Protein AF-A0A060YXJ9-F1 (afdb_monomer)

Sequence (251 aa):
MKKLIASQPAVQGVSFPRPALPPTDISDAELVKAAADIDTSVSLQLHPSLPRPLPPNDRAPVPAPVPDPAPAPALLGRSEEEDLPRQSFLPPRPASESAELLLPESWRSSLTKEQQQWIGRTLFTRNSFGRSTLTTDLVTWWNPPQPRPIYNQPPASPDPFFACQLFLWMPVRIWAYKLACPQSGCRGTLCKAGLYKTIRRVLDIDRWYLMATEYLECGRCKKKVAGRSRDLVSQLDARHRCQFPAILTYK

Structure (mmCIF, N/CA/C/O backbone):
data_AF-A0A060YXJ9-F1
#
_entry.id   AF-A0A060YXJ9-F1
#
loop_
_atom_site.group_PDB
_atom_site.id
_atom_site.type_symbol
_atom_site.label_atom_id
_atom_site.label_alt_id
_atom_site.label_comp_id
_atom_site.label_asym_id
_atom_site.label_entity_id
_atom_site.label_seq_id
_atom_site.pdbx_PDB_ins_code
_atom_site.Cartn_x
_atom_site.Cartn_y
_atom_site.Cartn_z
_atom_site.occupancy
_atom_site.B_iso_or_equiv
_atom_site.auth_seq_id
_atom_site.auth_comp_id
_atom_site.auth_asym_id
_atom_site.auth_atom_id
_atom_site.pdbx_PDB_model_num
ATOM 1 N N . MET A 1 1 ? -15.435 13.644 70.633 1.00 40.12 1 MET A N 1
ATOM 2 C CA . MET A 1 1 ? -15.223 12.182 70.696 1.00 40.12 1 MET A CA 1
ATOM 3 C C . MET A 1 1 ? -14.200 11.792 69.637 1.00 40.12 1 MET A C 1
ATOM 5 O O . MET A 1 1 ? -14.506 11.864 68.457 1.00 40.12 1 MET A O 1
ATOM 9 N N . LYS A 1 2 ? -12.966 11.483 70.051 1.00 35.19 2 LYS A N 1
ATOM 10 C CA . LYS A 1 2 ? -11.869 11.009 69.192 1.00 35.19 2 LYS A CA 1
ATOM 11 C C . LYS A 1 2 ? -11.739 9.501 69.426 1.00 35.19 2 LYS A C 1
ATOM 13 O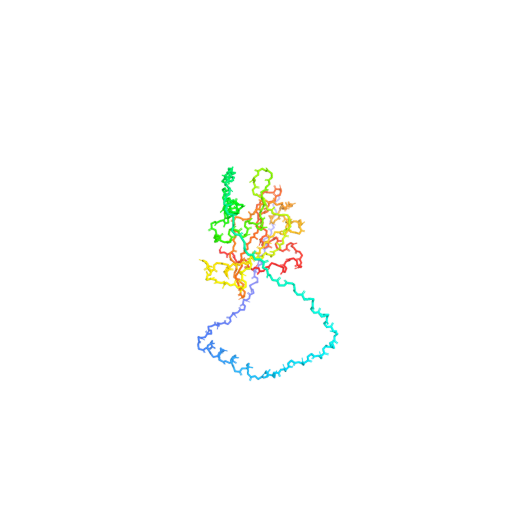 O . LYS A 1 2 ? -11.586 9.104 70.577 1.00 35.19 2 LYS A O 1
ATOM 18 N N . LYS A 1 3 ? -11.826 8.676 68.382 1.00 39.53 3 LYS A N 1
ATOM 19 C CA . LYS A 1 3 ? -11.482 7.248 68.448 1.00 39.53 3 LYS A CA 1
ATOM 20 C C . LYS A 1 3 ? -10.307 6.990 67.511 1.00 39.53 3 LYS A C 1
ATOM 22 O O . LYS A 1 3 ? -10.413 7.229 66.312 1.00 39.53 3 LYS A O 1
ATOM 27 N N . LEU A 1 4 ? -9.195 6.556 68.105 1.00 35.16 4 LEU A N 1
ATOM 28 C CA . LEU A 1 4 ? -8.053 5.959 67.424 1.00 35.16 4 LEU A CA 1
ATOM 29 C C . LEU A 1 4 ? -8.496 4.643 66.771 1.00 35.16 4 LEU A C 1
ATOM 31 O O . LEU A 1 4 ? -9.173 3.843 67.415 1.00 35.16 4 LEU A O 1
ATOM 35 N N . ILE A 1 5 ? -8.077 4.411 65.528 1.00 35.94 5 ILE A N 1
ATOM 36 C CA . ILE A 1 5 ? -8.109 3.094 64.886 1.00 35.94 5 ILE A CA 1
ATOM 37 C C . ILE A 1 5 ? -6.680 2.759 64.471 1.00 35.94 5 ILE A C 1
ATOM 39 O O . ILE A 1 5 ? -5.968 3.589 63.907 1.00 35.94 5 ILE A O 1
ATOM 43 N N . ALA A 1 6 ? -6.284 1.551 64.854 1.00 36.69 6 ALA A N 1
ATOM 44 C CA . ALA A 1 6 ? -4.957 0.980 64.755 1.00 36.69 6 ALA A CA 1
ATOM 45 C C . ALA A 1 6 ? -4.524 0.701 63.308 1.00 36.69 6 ALA A C 1
ATOM 47 O O . ALA A 1 6 ? -5.319 0.319 62.449 1.00 36.69 6 ALA A O 1
ATOM 48 N N . SER A 1 7 ? -3.225 0.875 63.091 1.00 35.62 7 SER A N 1
ATOM 49 C CA . SER A 1 7 ? -2.473 0.633 61.865 1.00 35.62 7 SER A CA 1
ATOM 50 C C . SER A 1 7 ? -2.439 -0.859 61.496 1.00 35.62 7 SER A C 1
ATOM 52 O O . SER A 1 7 ? -2.162 -1.702 62.347 1.00 35.62 7 SER A O 1
ATOM 54 N N . GLN A 1 8 ? -2.681 -1.181 60.222 1.00 39.25 8 GLN A N 1
ATOM 55 C CA . GLN A 1 8 ? -2.484 -2.519 59.643 1.00 39.25 8 GLN A CA 1
ATOM 56 C C . GLN A 1 8 ? -1.030 -2.717 59.165 1.00 39.25 8 GLN A C 1
ATOM 58 O O . GLN A 1 8 ? -0.379 -1.732 58.804 1.00 39.25 8 GLN A O 1
ATOM 63 N N . PRO A 1 9 ? -0.507 -3.961 59.144 1.00 38.47 9 PRO A N 1
ATOM 64 C CA . PRO A 1 9 ? 0.882 -4.237 58.797 1.00 38.47 9 PRO A CA 1
ATOM 65 C C . PRO A 1 9 ? 1.111 -4.341 57.281 1.00 38.47 9 PRO A C 1
ATOM 67 O O . PRO A 1 9 ? 0.224 -4.704 56.509 1.00 38.47 9 PRO A O 1
ATOM 70 N N . ALA A 1 10 ? 2.345 -4.039 56.876 1.00 36.81 10 ALA A N 1
ATOM 71 C CA . ALA A 1 10 ? 2.850 -4.151 55.514 1.00 36.81 10 ALA A CA 1
ATOM 72 C C . ALA A 1 10 ? 2.917 -5.617 55.050 1.00 36.81 10 ALA A C 1
ATOM 74 O O . ALA A 1 10 ? 3.529 -6.458 55.709 1.00 36.81 10 ALA A O 1
ATOM 75 N N . VAL A 1 11 ? 2.334 -5.911 53.886 1.00 39.59 11 VAL A N 1
ATOM 76 C CA . VAL A 1 11 ? 2.490 -7.204 53.208 1.00 39.59 11 VAL A CA 1
ATOM 77 C C . VAL A 1 11 ? 3.758 -7.146 52.359 1.00 39.59 11 VAL A C 1
ATOM 79 O O . VAL A 1 11 ? 3.867 -6.353 51.425 1.00 39.59 11 VAL A O 1
ATOM 82 N N . GLN A 1 12 ? 4.734 -7.969 52.735 1.00 38.44 12 GLN A N 1
ATOM 83 C CA . GLN A 1 12 ? 6.001 -8.162 52.038 1.00 38.44 12 GLN A CA 1
ATOM 84 C C . GLN A 1 12 ? 5.769 -8.825 50.673 1.00 38.44 12 GLN A C 1
ATOM 86 O O . GLN A 1 12 ? 5.022 -9.796 50.555 1.00 38.44 12 GLN A O 1
ATOM 91 N N . GLY A 1 13 ? 6.418 -8.286 49.638 1.00 35.09 13 GLY A N 1
ATOM 92 C CA . GLY A 1 13 ? 6.409 -8.845 48.291 1.00 35.09 13 GLY A CA 1
ATOM 93 C C . GLY A 1 13 ? 7.139 -10.186 48.237 1.00 35.09 13 GLY A C 1
ATOM 94 O O . GLY A 1 13 ? 8.272 -10.311 48.697 1.00 35.09 13 GLY A O 1
ATOM 95 N N . VAL A 1 14 ? 6.487 -11.184 47.650 1.00 38.16 14 VAL A N 1
ATOM 96 C CA . VAL A 1 14 ? 7.095 -12.476 47.328 1.00 38.16 14 VAL A CA 1
ATOM 97 C C . VAL A 1 14 ? 7.923 -12.296 46.052 1.00 38.16 14 VAL A C 1
ATOM 99 O O . VAL A 1 14 ? 7.372 -12.125 44.966 1.00 38.16 14 VAL A O 1
ATOM 102 N N . SER A 1 15 ? 9.251 -12.301 46.184 1.00 41.38 15 SER A N 1
ATOM 103 C CA . SER A 1 15 ? 10.179 -12.371 45.050 1.00 41.38 15 SER A CA 1
ATOM 104 C C . SER A 1 15 ? 10.290 -13.814 44.565 1.00 41.38 15 SER A C 1
ATOM 106 O O . SER A 1 15 ? 10.723 -14.691 45.309 1.00 41.38 15 SER A O 1
ATOM 108 N N . PHE A 1 16 ? 9.936 -14.061 43.306 1.00 41.03 16 PHE A N 1
ATOM 109 C CA . PHE A 1 16 ? 10.225 -15.327 42.632 1.00 41.03 16 PHE A CA 1
ATOM 110 C C . PHE A 1 16 ? 11.669 -15.312 42.098 1.00 41.03 16 PHE A C 1
ATOM 112 O O . PHE A 1 16 ? 12.050 -14.338 41.440 1.00 41.03 16 PHE A O 1
ATOM 119 N N . PRO A 1 17 ? 12.488 -16.354 42.331 1.00 40.56 17 PRO A N 1
ATOM 120 C CA . PRO A 1 17 ? 13.812 -16.437 41.729 1.00 40.56 17 PRO A CA 1
ATOM 121 C C . PRO A 1 17 ? 13.699 -16.676 40.216 1.00 40.56 17 PRO A C 1
ATOM 123 O O . PRO A 1 17 ? 12.999 -17.573 39.748 1.00 40.56 17 PRO A O 1
ATOM 126 N N . ARG A 1 18 ? 14.408 -15.848 39.446 1.00 42.84 18 ARG A N 1
ATOM 127 C CA . ARG A 1 18 ? 14.591 -15.985 37.997 1.00 42.84 18 ARG A CA 1
ATOM 128 C C . ARG A 1 18 ? 15.471 -17.217 37.717 1.00 42.84 18 ARG A C 1
ATOM 130 O O . ARG A 1 18 ? 16.536 -17.308 38.325 1.00 42.84 18 ARG A O 1
ATOM 137 N N . PRO A 1 19 ? 15.103 -18.126 36.795 1.00 40.25 19 PRO A N 1
ATOM 138 C CA . PRO A 1 19 ? 16.013 -19.178 36.354 1.00 40.25 19 PRO A CA 1
ATOM 139 C C . PRO A 1 19 ? 17.261 -18.555 35.718 1.00 40.25 19 PRO A C 1
ATOM 141 O O . PRO A 1 19 ? 17.149 -17.671 34.864 1.00 40.25 19 PRO A O 1
ATOM 144 N N . ALA A 1 20 ? 18.443 -18.994 36.149 1.00 41.97 20 ALA A N 1
ATOM 145 C CA . ALA A 1 20 ? 19.702 -18.619 35.521 1.00 41.97 20 ALA A CA 1
ATOM 146 C C . ALA A 1 20 ? 19.756 -19.217 34.105 1.00 41.97 20 ALA A C 1
ATOM 148 O O . ALA A 1 20 ? 19.571 -20.420 33.927 1.00 41.97 20 ALA A O 1
ATOM 149 N N . LEU A 1 21 ? 19.983 -18.369 33.101 1.00 47.41 21 LEU A N 1
ATOM 150 C CA . LEU A 1 21 ? 20.326 -18.816 31.752 1.00 47.41 21 LEU A CA 1
ATOM 151 C C . LEU A 1 21 ? 21.745 -19.410 31.787 1.00 47.41 21 LEU A C 1
ATOM 153 O O . LEU A 1 21 ? 22.619 -18.792 32.401 1.00 47.41 21 LEU A O 1
ATOM 157 N N . PRO A 1 22 ? 22.001 -20.568 31.153 1.00 47.41 22 PRO A N 1
ATOM 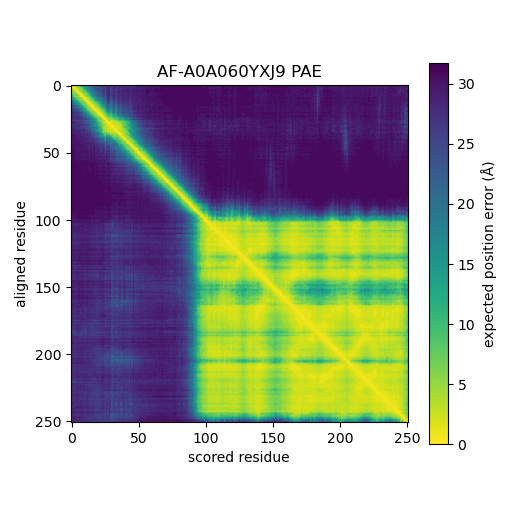158 C CA . PRO A 1 22 ? 23.363 -21.058 30.993 1.00 47.41 22 PRO A CA 1
ATOM 159 C C . PRO A 1 22 ? 24.153 -20.102 30.079 1.00 47.41 22 PRO A C 1
ATOM 161 O O . PRO A 1 22 ? 23.579 -19.563 29.128 1.00 47.41 22 PRO A O 1
ATOM 164 N N . PRO A 1 23 ? 25.452 -19.876 30.336 1.00 44.19 23 PRO A N 1
ATOM 165 C CA . PRO A 1 23 ? 26.300 -19.124 29.424 1.00 44.19 23 PRO A CA 1
ATOM 166 C C . PRO A 1 23 ? 26.577 -19.990 28.191 1.00 44.19 23 PRO A C 1
ATOM 168 O O . PRO A 1 23 ? 27.309 -20.972 28.267 1.00 44.19 23 PRO A O 1
ATOM 171 N N . THR A 1 24 ? 25.972 -19.657 27.056 1.00 54.94 24 THR A N 1
ATOM 172 C CA . THR A 1 24 ? 26.364 -20.207 25.753 1.00 54.94 24 THR A CA 1
ATOM 173 C C . THR A 1 24 ? 27.295 -19.224 25.063 1.00 54.94 24 THR A C 1
ATOM 175 O O . THR A 1 24 ? 26.861 -18.476 24.191 1.00 54.94 24 THR A O 1
ATOM 178 N N . ASP A 1 25 ? 28.566 -19.235 25.456 1.00 48.84 25 ASP A N 1
ATOM 179 C CA . ASP A 1 25 ? 29.642 -18.862 24.540 1.00 48.84 25 ASP A CA 1
ATOM 180 C C . ASP A 1 25 ? 30.060 -20.146 23.824 1.00 48.84 25 ASP A C 1
ATOM 182 O O . ASP A 1 25 ? 30.895 -20.914 24.297 1.00 48.84 25 ASP A O 1
ATOM 186 N N . ILE A 1 26 ? 29.386 -20.423 22.708 1.00 57.31 26 ILE A N 1
ATOM 187 C CA . ILE A 1 26 ? 29.802 -21.473 21.779 1.00 57.31 26 ILE A CA 1
ATOM 188 C C . ILE A 1 26 ? 31.037 -20.926 21.068 1.0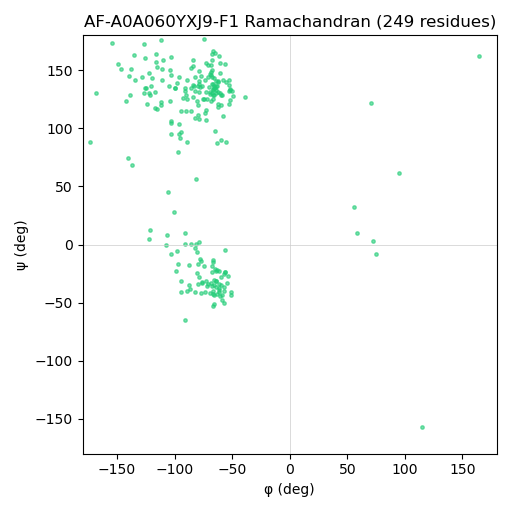0 57.31 26 ILE A C 1
ATOM 190 O O . ILE A 1 26 ? 30.959 -19.902 20.391 1.00 57.31 26 ILE A O 1
ATOM 194 N N . SER A 1 27 ? 32.183 -21.573 21.265 1.00 68.44 27 SER A N 1
ATOM 195 C CA . SER A 1 27 ? 33.430 -21.146 20.628 1.00 68.44 27 SER A CA 1
ATOM 196 C C . SER A 1 27 ? 33.373 -21.350 19.109 1.00 68.44 27 SER A C 1
ATOM 198 O O . SER A 1 27 ? 32.749 -22.299 18.629 1.00 68.44 27 SER A O 1
ATOM 200 N N . ASP A 1 28 ? 34.081 -20.515 18.343 1.00 58.38 28 ASP A N 1
ATOM 201 C CA . ASP A 1 28 ? 34.153 -20.618 16.875 1.00 58.38 28 ASP A CA 1
ATOM 202 C C . ASP A 1 28 ? 34.586 -22.017 16.389 1.00 58.38 28 ASP A C 1
ATOM 204 O O . ASP A 1 28 ? 34.186 -22.465 15.315 1.00 58.38 28 ASP A O 1
ATOM 208 N N . ALA A 1 29 ? 35.345 -22.758 17.204 1.00 59.62 29 ALA A N 1
ATOM 209 C CA . ALA A 1 29 ? 35.756 -24.129 16.911 1.00 59.62 29 ALA A CA 1
ATOM 210 C C . ALA A 1 29 ? 34.587 -25.135 16.929 1.00 59.62 29 ALA A C 1
ATOM 212 O O . ALA A 1 29 ? 34.576 -26.083 16.142 1.00 59.62 29 ALA A O 1
ATOM 213 N N . GLU A 1 30 ? 33.584 -24.931 17.787 1.00 62.41 30 GLU A N 1
ATOM 214 C CA . GLU A 1 30 ? 32.384 -25.775 17.827 1.00 62.41 30 GLU A CA 1
ATOM 215 C C . GLU A 1 30 ? 31.428 -25.460 16.671 1.00 62.41 30 GLU A C 1
ATOM 217 O O . GLU A 1 30 ? 30.806 -26.371 16.124 1.00 62.41 30 GLU A O 1
ATOM 222 N N . LEU A 1 31 ? 31.378 -24.198 16.228 1.00 52.75 31 LEU A N 1
ATOM 223 C CA . LEU A 1 31 ? 30.586 -23.783 15.067 1.00 52.75 31 LEU A CA 1
ATOM 224 C C . LEU A 1 31 ? 31.122 -24.396 13.761 1.00 52.75 31 LEU A C 1
ATOM 226 O O . LEU A 1 31 ? 30.350 -24.863 12.924 1.00 52.75 31 LEU A O 1
ATOM 230 N N . VAL A 1 32 ? 32.451 -24.452 13.610 1.00 63.50 32 VAL A N 1
ATOM 231 C CA . VAL A 1 32 ? 33.111 -25.080 12.452 1.00 63.50 32 VAL A CA 1
ATOM 232 C C . VAL A 1 32 ? 32.906 -26.599 12.446 1.00 63.50 32 VAL A C 1
ATOM 234 O O . VAL A 1 32 ? 32.701 -27.186 11.385 1.00 63.50 32 VAL A O 1
ATOM 237 N N . LYS A 1 33 ? 32.889 -27.241 13.620 1.00 56.16 33 LYS A N 1
ATOM 238 C CA . LYS A 1 33 ? 32.633 -28.683 13.732 1.00 56.16 33 LYS A CA 1
ATOM 239 C C . LYS A 1 33 ? 31.182 -29.045 13.389 1.00 56.16 33 LYS A C 1
ATOM 241 O O . LYS A 1 33 ? 30.958 -29.991 12.642 1.00 56.16 33 LYS A O 1
ATOM 246 N N . ALA A 1 34 ? 30.211 -28.249 13.842 1.00 54.06 34 ALA A N 1
ATOM 247 C CA . ALA A 1 34 ? 28.799 -28.444 13.504 1.00 54.06 34 ALA A CA 1
ATOM 248 C C . ALA A 1 34 ? 28.506 -28.260 12.001 1.00 54.06 34 ALA A C 1
ATOM 250 O O . ALA A 1 34 ? 27.623 -28.923 11.461 1.00 54.06 34 ALA A O 1
ATOM 251 N N . ALA A 1 35 ? 29.257 -27.394 11.309 1.00 49.44 35 ALA A N 1
ATOM 252 C CA . ALA A 1 35 ? 29.130 -27.213 9.863 1.00 49.44 35 ALA A CA 1
ATOM 253 C C . ALA A 1 35 ? 29.656 -28.420 9.059 1.00 49.44 35 ALA A C 1
ATOM 255 O O . ALA A 1 35 ? 29.078 -28.760 8.029 1.00 49.44 35 ALA A O 1
ATOM 256 N N . ALA A 1 36 ? 30.705 -29.097 9.541 1.00 50.12 36 ALA A N 1
ATOM 257 C CA . ALA A 1 36 ? 31.268 -30.282 8.886 1.00 50.12 36 ALA A CA 1
ATOM 258 C C . ALA A 1 36 ? 30.377 -31.535 9.028 1.00 50.12 36 ALA A C 1
ATOM 260 O O . ALA A 1 36 ? 30.314 -32.360 8.115 1.00 50.12 36 ALA A O 1
ATOM 261 N N . ASP A 1 37 ? 29.634 -31.653 10.133 1.00 48.50 37 ASP A N 1
ATOM 262 C CA . ASP A 1 37 ? 28.735 -32.792 10.373 1.00 48.50 37 ASP A CA 1
ATOM 263 C C . ASP A 1 37 ? 27.447 -32.741 9.520 1.00 48.50 37 ASP A C 1
ATOM 265 O O . ASP A 1 37 ? 26.808 -33.771 9.291 1.00 48.50 37 ASP A O 1
ATOM 269 N N . ILE A 1 38 ? 27.080 -31.574 8.974 1.00 49.66 38 ILE A N 1
ATOM 270 C CA . ILE A 1 38 ? 25.934 -31.431 8.054 1.00 49.66 38 ILE A CA 1
ATOM 271 C C . ILE A 1 38 ? 26.281 -31.951 6.648 1.00 49.66 38 ILE A C 1
ATOM 273 O O . ILE A 1 38 ? 25.426 -32.546 5.987 1.00 49.66 38 ILE A O 1
ATOM 277 N N . ASP A 1 39 ? 27.538 -31.814 6.221 1.00 41.88 39 ASP A N 1
ATOM 278 C CA . ASP A 1 39 ? 27.986 -32.151 4.861 1.00 41.88 39 ASP A CA 1
ATOM 279 C C . ASP A 1 39 ? 28.151 -33.669 4.630 1.00 41.88 39 ASP A C 1
ATOM 281 O O . ASP A 1 39 ? 28.186 -34.146 3.499 1.00 41.88 39 ASP A O 1
ATOM 285 N N . THR A 1 40 ? 28.163 -34.469 5.703 1.00 43.09 40 THR A N 1
ATOM 286 C CA . THR A 1 40 ? 28.371 -35.929 5.614 1.00 43.09 40 THR A CA 1
ATOM 287 C C . THR A 1 40 ? 27.062 -36.739 5.649 1.00 43.09 40 THR A C 1
ATOM 289 O O . THR A 1 40 ? 27.080 -37.949 5.432 1.00 43.09 40 THR A O 1
ATOM 292 N N . SER A 1 41 ? 25.898 -36.105 5.870 1.00 42.16 41 SER A N 1
ATOM 293 C CA . SER A 1 41 ? 24.601 -36.816 5.939 1.00 42.16 41 SER A CA 1
ATOM 294 C C . SER A 1 41 ? 23.715 -36.691 4.690 1.00 42.16 41 SER A C 1
ATOM 296 O O . SER A 1 41 ? 22.739 -37.429 4.562 1.00 42.16 41 SER A O 1
ATOM 298 N N . VAL A 1 42 ? 24.072 -35.835 3.721 1.00 39.84 42 VAL A N 1
ATOM 299 C CA . VAL A 1 42 ? 23.319 -35.644 2.460 1.00 39.84 42 VAL A CA 1
ATOM 300 C C . VAL A 1 42 ? 24.049 -36.289 1.278 1.00 39.84 42 VAL A C 1
ATOM 302 O O . VAL A 1 42 ? 24.208 -35.721 0.203 1.00 39.84 42 VAL A O 1
ATOM 305 N N . SER A 1 43 ? 24.532 -37.512 1.472 1.00 43.53 43 SER A N 1
ATOM 306 C CA . SER A 1 43 ? 25.040 -38.350 0.386 1.00 43.53 43 SER A CA 1
ATOM 307 C C . SER A 1 43 ? 24.614 -39.787 0.612 1.00 43.53 43 SER A C 1
ATOM 309 O O . SER A 1 43 ? 25.412 -40.623 1.008 1.00 43.53 43 SER A O 1
ATOM 311 N N . LEU A 1 44 ? 23.331 -40.062 0.374 1.00 40.41 44 LEU A N 1
ATOM 312 C CA . LEU A 1 44 ? 22.843 -41.351 -0.115 1.00 40.41 44 LEU A CA 1
ATOM 313 C C . LEU A 1 44 ? 21.378 -41.204 -0.551 1.00 40.41 44 LEU A C 1
ATOM 315 O O . LEU A 1 44 ? 20.541 -40.725 0.204 1.00 40.41 44 LEU A O 1
ATOM 319 N N . GLN A 1 45 ? 21.107 -41.698 -1.764 1.00 41.12 45 GLN A N 1
ATOM 320 C CA . GLN A 1 45 ? 19.802 -41.891 -2.421 1.00 41.12 45 GLN A CA 1
ATOM 321 C C . GLN A 1 45 ? 19.300 -40.779 -3.361 1.00 41.12 45 GLN A C 1
ATOM 323 O O . GLN A 1 45 ? 18.195 -40.265 -3.233 1.00 41.12 45 GLN A O 1
ATOM 328 N N . LEU A 1 46 ? 20.064 -40.527 -4.429 1.00 32.03 46 LEU A N 1
ATOM 329 C CA . LEU A 1 46 ? 19.510 -40.112 -5.724 1.00 32.03 46 LEU A CA 1
ATOM 330 C C . LEU A 1 46 ? 19.532 -41.322 -6.672 1.00 32.03 46 LEU A C 1
ATOM 332 O O . LEU A 1 46 ? 20.544 -41.619 -7.298 1.00 32.03 46 LEU A O 1
ATOM 336 N N . HIS A 1 47 ? 18.414 -42.044 -6.763 1.00 41.81 47 HIS A N 1
ATOM 337 C CA . HIS A 1 47 ? 18.147 -42.933 -7.898 1.00 41.81 47 HIS A CA 1
ATOM 338 C C . HIS A 1 47 ? 17.616 -42.077 -9.064 1.00 41.81 47 HIS A C 1
ATOM 340 O O . HIS A 1 47 ? 16.597 -41.403 -8.887 1.00 41.81 47 HIS A O 1
ATOM 346 N N . PRO A 1 48 ? 18.230 -42.091 -10.263 1.00 34.81 48 PRO A N 1
ATOM 347 C CA . PRO A 1 48 ? 17.683 -41.382 -11.412 1.00 34.81 48 PRO A CA 1
ATOM 348 C C . PRO A 1 48 ? 16.462 -42.140 -11.944 1.00 34.81 48 PRO A C 1
ATOM 350 O O . PRO A 1 48 ? 16.577 -43.247 -12.467 1.00 34.81 48 PRO A O 1
ATOM 353 N N . SER A 1 49 ? 15.276 -41.547 -11.821 1.00 36.78 49 SER A N 1
ATOM 354 C CA . SER A 1 49 ? 14.086 -42.029 -12.530 1.00 36.78 49 SER A CA 1
ATOM 355 C C . SER A 1 49 ? 14.151 -41.526 -13.974 1.00 36.78 49 SER A C 1
ATOM 357 O O . SER A 1 49 ? 14.058 -40.323 -14.214 1.00 36.78 49 SER A O 1
ATOM 359 N N . LEU A 1 50 ? 14.339 -42.429 -14.937 1.00 46.56 50 LEU A N 1
ATOM 360 C CA . LEU A 1 50 ? 14.247 -42.121 -16.369 1.00 46.56 50 LEU A CA 1
ATOM 361 C C . LEU A 1 50 ? 12.821 -41.652 -16.737 1.00 46.56 50 LEU A C 1
ATOM 363 O O . LEU A 1 50 ? 11.853 -42.259 -16.270 1.00 46.56 50 LEU A O 1
ATOM 367 N N . PRO A 1 51 ? 12.648 -40.633 -17.602 1.00 39.50 51 PRO A N 1
ATOM 368 C CA . PRO A 1 51 ? 11.334 -40.265 -18.118 1.00 39.50 51 PRO A CA 1
ATOM 369 C C . PRO A 1 51 ? 10.766 -41.371 -19.015 1.00 39.50 51 PRO A C 1
ATOM 371 O O . PRO A 1 51 ? 11.444 -41.889 -19.904 1.00 39.50 51 PRO A O 1
ATOM 374 N N . ARG A 1 52 ? 9.497 -41.720 -18.797 1.00 43.72 52 ARG A N 1
ATOM 375 C CA . ARG A 1 52 ? 8.747 -42.682 -19.614 1.00 43.72 52 ARG A CA 1
ATOM 376 C C . ARG A 1 52 ? 8.561 -42.143 -21.049 1.00 43.72 52 ARG A C 1
ATOM 378 O O . ARG A 1 52 ? 8.153 -40.989 -21.183 1.00 43.72 52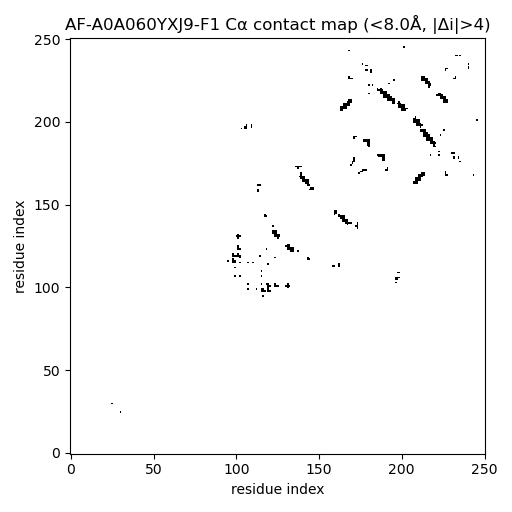 ARG A O 1
ATOM 385 N N . PRO A 1 53 ? 8.781 -42.941 -22.112 1.00 40.12 53 PRO A N 1
ATOM 386 C CA . PRO A 1 53 ? 8.477 -42.524 -23.481 1.00 40.12 53 PRO A CA 1
ATOM 387 C C . PRO A 1 53 ? 6.966 -42.344 -23.692 1.00 40.12 53 PRO A C 1
ATOM 389 O O . PRO A 1 53 ? 6.170 -43.177 -23.253 1.00 40.12 53 PRO A O 1
ATOM 392 N N . LEU A 1 54 ? 6.578 -41.263 -24.373 1.00 46.03 54 LEU A N 1
ATOM 393 C CA . LEU A 1 54 ? 5.210 -41.031 -24.846 1.00 46.03 54 LEU A CA 1
ATOM 394 C C . LEU A 1 54 ? 4.859 -42.015 -25.984 1.00 46.03 54 LEU A C 1
ATOM 396 O O . LEU A 1 54 ? 5.745 -42.362 -26.768 1.00 46.03 54 LEU A O 1
ATOM 400 N N . PRO A 1 55 ? 3.593 -42.460 -26.104 1.00 47.56 55 PRO A N 1
ATOM 401 C CA . PRO A 1 55 ? 3.175 -43.338 -27.194 1.00 47.56 55 PRO A CA 1
ATOM 402 C C . PRO A 1 55 ? 3.191 -42.600 -28.548 1.00 47.56 55 PRO A C 1
ATOM 404 O O . PRO A 1 55 ? 2.944 -41.390 -28.588 1.00 47.56 55 PRO A O 1
ATOM 407 N N . PRO A 1 56 ? 3.467 -43.301 -29.664 1.00 40.91 56 PRO A N 1
ATOM 408 C CA . PRO A 1 56 ? 3.451 -42.705 -30.993 1.00 40.91 56 PRO A CA 1
ATOM 409 C C . PRO A 1 56 ? 2.017 -42.333 -31.381 1.00 40.91 56 PRO A C 1
ATOM 411 O O . PRO A 1 56 ? 1.121 -43.172 -31.369 1.00 40.91 56 PRO A O 1
ATOM 414 N N . ASN A 1 57 ? 1.809 -41.057 -31.700 1.00 44.16 57 ASN A N 1
ATOM 415 C CA . ASN A 1 57 ? 0.540 -40.555 -32.209 1.00 44.16 57 ASN A CA 1
ATOM 416 C C . ASN A 1 57 ? 0.396 -40.979 -33.679 1.00 44.16 57 ASN A C 1
ATOM 418 O O . ASN A 1 57 ? 1.288 -40.709 -34.491 1.00 44.16 57 ASN A O 1
ATOM 422 N N . ASP A 1 58 ? -0.707 -41.652 -33.999 1.00 39.44 58 ASP A N 1
ATOM 423 C CA . ASP A 1 58 ? -1.040 -42.094 -35.348 1.00 39.44 58 ASP A CA 1
ATOM 424 C C . ASP A 1 58 ? -1.116 -40.908 -36.320 1.00 39.44 58 ASP A C 1
ATOM 426 O O . ASP A 1 58 ? -1.784 -39.897 -36.090 1.00 39.44 58 ASP A O 1
ATOM 430 N N . ARG A 1 59 ? -0.394 -41.047 -37.435 1.00 37.41 59 ARG A N 1
ATOM 431 C CA . ARG A 1 59 ? -0.427 -40.137 -38.583 1.00 37.41 59 ARG A CA 1
ATOM 432 C C . ARG A 1 59 ? -1.826 -40.131 -39.204 1.00 37.41 59 ARG A C 1
ATOM 434 O O . ARG A 1 59 ? -2.254 -41.142 -39.750 1.00 37.41 59 ARG A O 1
ATOM 441 N N . ALA A 1 60 ? -2.456 -38.961 -39.252 1.00 37.22 60 ALA A N 1
ATOM 442 C CA . ALA A 1 60 ? -3.471 -38.632 -40.253 1.00 37.22 60 ALA A CA 1
ATOM 443 C C . ALA A 1 60 ? -2.870 -37.682 -41.316 1.00 37.22 60 ALA A C 1
ATOM 445 O O . ALA A 1 60 ? -1.923 -36.953 -41.008 1.00 37.22 60 ALA A O 1
ATOM 446 N N . PRO A 1 61 ? -3.342 -37.722 -42.577 1.00 40.22 61 PRO A N 1
ATOM 447 C CA . PRO A 1 61 ? -2.545 -37.339 -43.739 1.00 40.22 61 PRO A CA 1
ATOM 448 C C . PRO A 1 61 ? -2.513 -35.830 -43.998 1.00 40.22 61 PRO A C 1
ATOM 450 O O . PRO A 1 61 ? -3.506 -35.121 -43.857 1.00 40.22 61 PRO A O 1
ATOM 453 N N . VAL A 1 62 ? -1.347 -35.382 -44.460 1.00 43.88 62 VAL A N 1
ATOM 454 C CA . VAL A 1 62 ? -1.061 -34.061 -45.030 1.00 43.88 62 VAL A CA 1
ATOM 455 C C . VAL A 1 62 ? -1.890 -33.846 -46.310 1.00 43.88 62 VAL A C 1
ATOM 457 O O . VAL A 1 62 ? -1.840 -34.711 -47.187 1.00 43.88 62 VAL A O 1
ATOM 460 N N . PRO A 1 63 ? -2.598 -32.713 -46.490 1.00 42.75 63 PRO A N 1
ATOM 461 C CA . PRO A 1 63 ? -3.097 -32.312 -47.802 1.00 42.75 63 PRO A CA 1
ATOM 462 C C . PRO A 1 63 ? -1.953 -31.744 -48.657 1.00 42.75 63 PRO A C 1
ATOM 464 O O . PRO A 1 63 ? -1.120 -30.979 -48.174 1.00 42.75 63 PRO A O 1
ATOM 467 N N . ALA A 1 64 ? -1.923 -32.155 -49.924 1.00 42.28 64 ALA A N 1
ATOM 468 C CA . ALA A 1 64 ? -0.911 -31.851 -50.935 1.00 42.28 64 ALA A CA 1
ATOM 469 C C . ALA A 1 64 ? -0.673 -30.339 -51.188 1.00 42.28 64 ALA A C 1
ATOM 471 O O . ALA A 1 64 ? -1.582 -29.531 -50.989 1.00 42.28 64 ALA A O 1
ATOM 472 N N . PRO A 1 65 ? 0.524 -29.953 -51.680 1.00 39.19 65 PRO A N 1
ATOM 473 C CA . PRO A 1 65 ? 0.848 -28.572 -52.019 1.00 39.19 65 PRO A CA 1
ATOM 474 C C . PRO A 1 65 ? 0.226 -28.169 -53.366 1.00 39.19 65 PRO A C 1
ATOM 476 O O . PRO A 1 65 ? 0.294 -28.909 -54.348 1.00 39.19 65 PRO A O 1
ATOM 479 N N . VAL A 1 66 ? -0.372 -26.980 -53.408 1.00 46.47 66 VAL A N 1
ATOM 480 C CA . VAL A 1 66 ? -0.855 -26.324 -54.634 1.00 46.47 66 VAL A CA 1
ATOM 481 C C . VAL A 1 66 ? 0.347 -25.675 -55.347 1.00 46.47 66 VAL A C 1
ATOM 483 O O . VAL A 1 66 ? 1.176 -25.086 -54.654 1.00 46.47 66 VAL A O 1
ATOM 486 N N . PRO A 1 67 ? 0.491 -25.783 -56.683 1.00 46.66 67 PRO A N 1
ATOM 487 C CA . PRO A 1 67 ? 1.665 -25.276 -57.394 1.00 46.66 67 PRO A CA 1
ATOM 488 C C . PRO A 1 67 ? 1.627 -23.755 -57.630 1.00 46.66 67 PRO A C 1
ATOM 490 O O . PRO A 1 67 ? 0.588 -23.193 -57.981 1.00 46.66 67 PRO A O 1
ATOM 493 N N . ASP A 1 68 ? 2.796 -23.126 -57.484 1.00 41.34 68 ASP A N 1
ATOM 494 C CA . ASP A 1 68 ? 3.110 -21.741 -57.861 1.00 41.34 68 ASP A CA 1
ATOM 495 C C . ASP A 1 68 ? 2.927 -21.478 -59.370 1.00 41.34 68 ASP A C 1
ATOM 497 O O . ASP A 1 68 ? 3.283 -22.331 -60.190 1.00 41.34 68 ASP A O 1
ATOM 501 N N . PRO A 1 69 ? 2.529 -20.261 -59.782 1.00 43.31 69 PRO A N 1
ATOM 502 C CA . PRO A 1 69 ? 2.889 -19.720 -61.082 1.00 43.31 69 PRO A CA 1
ATOM 503 C C . PRO A 1 69 ? 4.179 -18.881 -60.994 1.00 43.31 69 PRO A C 1
ATOM 505 O O . PRO A 1 69 ? 4.303 -17.949 -60.200 1.00 43.31 69 PRO A O 1
ATOM 508 N N . ALA A 1 70 ? 5.136 -19.237 -61.852 1.00 40.25 70 ALA A N 1
ATOM 509 C CA . ALA A 1 70 ? 6.437 -18.599 -62.054 1.00 40.25 70 ALA A CA 1
ATOM 510 C C . ALA A 1 70 ? 6.352 -17.157 -62.643 1.00 40.25 70 ALA A C 1
ATOM 512 O O . ALA A 1 70 ? 5.295 -16.757 -63.135 1.00 40.25 70 ALA A O 1
ATOM 513 N N . PRO A 1 71 ? 7.457 -16.372 -62.618 1.00 46.69 71 PRO A N 1
ATOM 514 C CA . PRO A 1 71 ? 7.463 -14.911 -62.771 1.00 46.69 71 PRO A CA 1
ATOM 515 C C . PRO A 1 71 ? 7.915 -14.413 -64.161 1.00 46.69 71 PRO A C 1
ATOM 517 O O . PRO A 1 71 ? 8.617 -15.137 -64.861 1.00 46.69 71 PRO A O 1
ATOM 520 N N . ALA A 1 72 ? 7.588 -13.152 -64.505 1.00 36.38 72 ALA A N 1
ATOM 521 C CA . ALA A 1 72 ? 8.382 -12.182 -65.307 1.00 36.38 72 ALA A CA 1
ATOM 522 C C . ALA A 1 72 ? 7.507 -11.000 -65.811 1.00 36.38 72 ALA A C 1
ATOM 524 O O . ALA A 1 72 ? 6.298 -11.186 -65.941 1.00 36.38 72 ALA A O 1
ATOM 525 N N . PRO A 1 73 ? 8.065 -9.845 -66.250 1.00 43.12 73 PRO A N 1
ATOM 526 C CA . PRO A 1 73 ? 9.360 -9.223 -65.953 1.00 43.12 73 PRO A CA 1
ATOM 527 C C . PRO A 1 73 ? 9.240 -7.752 -65.476 1.00 43.12 73 PRO A C 1
ATOM 529 O O . PRO A 1 73 ? 8.189 -7.118 -65.521 1.00 43.12 73 PRO A O 1
ATOM 532 N N . ALA A 1 74 ? 10.379 -7.208 -65.043 1.00 38.06 74 ALA A N 1
ATOM 533 C CA . ALA A 1 74 ? 10.593 -5.802 -64.726 1.00 38.06 74 ALA A CA 1
ATOM 534 C C . ALA A 1 74 ? 10.401 -4.877 -65.942 1.00 38.06 74 ALA A C 1
ATOM 536 O O . ALA A 1 74 ? 10.895 -5.172 -67.029 1.00 38.06 74 ALA A O 1
ATOM 537 N N . LEU A 1 75 ? 9.796 -3.707 -65.721 1.00 33.91 75 LEU A N 1
ATOM 538 C CA . LEU A 1 75 ? 9.950 -2.542 -66.591 1.00 33.91 75 LEU A CA 1
ATOM 539 C C . LEU A 1 75 ? 10.006 -1.262 -65.749 1.00 33.91 75 LEU A C 1
ATOM 541 O O . LEU A 1 75 ? 9.136 -0.978 -64.931 1.00 33.91 75 LEU A O 1
ATOM 545 N N . LEU A 1 76 ? 11.100 -0.537 -65.958 1.00 38.47 76 LEU A N 1
ATOM 546 C CA . LEU A 1 76 ? 11.418 0.787 -65.443 1.00 38.47 76 LEU A CA 1
ATOM 547 C C . LEU A 1 76 ? 10.424 1.847 -65.952 1.00 38.47 76 LEU A C 1
ATOM 549 O O . LEU A 1 76 ? 10.162 1.922 -67.148 1.00 38.47 76 LEU A O 1
ATOM 553 N N . GLY A 1 77 ? 9.986 2.732 -65.058 1.00 29.33 77 GLY A N 1
ATOM 554 C CA . GLY A 1 77 ? 9.330 4.012 -65.362 1.00 29.33 77 GLY A CA 1
ATOM 555 C C . GLY A 1 77 ? 9.145 4.775 -64.050 1.00 29.33 77 GLY A C 1
ATOM 556 O O . GLY A 1 77 ? 8.333 4.378 -63.229 1.00 29.33 77 GLY A O 1
ATOM 557 N N . ARG A 1 78 ? 10.142 5.565 -63.642 1.00 32.56 78 ARG A N 1
ATOM 558 C CA . ARG A 1 78 ? 10.255 7.027 -63.805 1.00 32.56 78 ARG A CA 1
ATOM 559 C C . ARG A 1 78 ? 9.258 7.806 -62.931 1.00 32.56 78 ARG A C 1
ATOM 561 O O . ARG A 1 78 ? 8.056 7.624 -63.016 1.00 32.56 78 ARG A O 1
ATOM 568 N N . SER A 1 79 ? 9.863 8.647 -62.102 1.00 37.19 79 SER A N 1
ATOM 569 C CA . SER A 1 79 ? 9.343 9.503 -61.043 1.00 37.19 79 SER A CA 1
ATOM 570 C C . SER A 1 79 ? 8.202 10.428 -61.451 1.00 37.19 79 SER A C 1
ATOM 572 O O . SER A 1 79 ? 8.322 11.087 -62.479 1.00 37.19 79 SER A O 1
ATOM 574 N N . GLU A 1 80 ? 7.232 10.593 -60.552 1.00 37.16 80 GLU A N 1
ATOM 575 C CA . GLU A 1 80 ? 6.500 11.846 -60.353 1.00 37.16 80 GLU A CA 1
ATOM 576 C C . GLU A 1 80 ? 6.318 12.083 -58.846 1.00 37.16 80 GLU A C 1
ATOM 578 O O . GLU A 1 80 ? 5.984 11.191 -58.066 1.00 37.16 80 GLU A O 1
ATOM 583 N N . GLU A 1 81 ? 6.703 13.290 -58.462 1.00 42.75 81 GLU A N 1
ATOM 584 C CA . GLU A 1 81 ? 6.898 13.829 -57.127 1.00 42.75 81 GLU A CA 1
ATOM 585 C C . GLU A 1 81 ? 5.607 14.574 -56.765 1.00 42.75 81 GLU A C 1
ATOM 587 O O . GLU A 1 81 ? 5.355 15.647 -57.303 1.00 42.75 81 GLU A O 1
ATOM 592 N N . GLU A 1 82 ? 4.757 13.994 -55.911 1.00 35.94 82 GLU A N 1
ATOM 593 C CA . GLU A 1 82 ? 3.632 14.721 -55.309 1.00 35.94 82 GLU A CA 1
ATOM 594 C C . GLU A 1 82 ? 3.970 15.092 -53.862 1.00 35.94 82 GLU A C 1
ATOM 596 O O . GLU A 1 82 ? 4.041 14.264 -52.949 1.00 35.94 82 GLU A O 1
ATOM 601 N N . ASP A 1 83 ? 4.230 16.386 -53.714 1.00 37.41 83 ASP A N 1
ATOM 602 C CA . ASP A 1 83 ? 4.529 17.139 -52.508 1.00 37.41 83 ASP A CA 1
ATOM 603 C C . ASP A 1 83 ? 3.310 17.149 -51.565 1.00 37.41 83 ASP A C 1
ATOM 605 O O . ASP A 1 83 ? 2.366 17.922 -51.732 1.00 37.41 83 ASP A O 1
ATOM 609 N N . LEU A 1 84 ? 3.310 16.260 -50.566 1.00 36.84 84 LEU A N 1
ATOM 610 C CA . LEU A 1 84 ? 2.415 16.354 -49.410 1.00 36.84 84 LEU A CA 1
ATOM 611 C C . LEU A 1 84 ? 3.181 16.953 -48.224 1.00 36.84 84 LEU A C 1
ATOM 613 O O . LEU A 1 84 ? 4.288 16.496 -47.915 1.00 36.84 84 LEU A O 1
ATOM 617 N N . PRO A 1 85 ? 2.595 17.918 -47.487 1.00 37.38 85 PRO A N 1
ATOM 618 C CA . PRO A 1 85 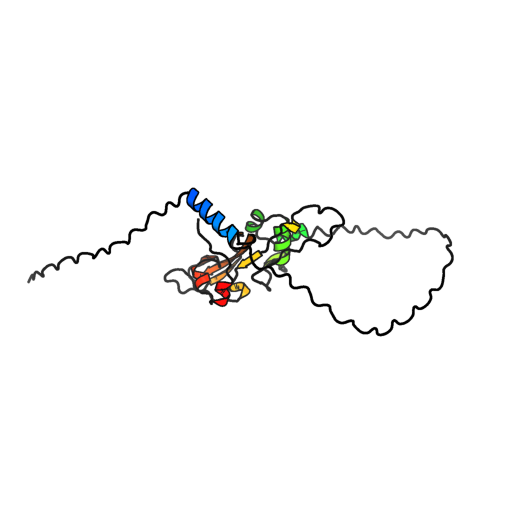? 3.293 18.587 -46.407 1.00 37.38 85 PRO A CA 1
ATOM 619 C C . PRO A 1 85 ? 3.651 17.565 -45.333 1.00 37.38 85 PRO A C 1
ATOM 621 O O . PRO A 1 85 ? 2.784 16.944 -44.713 1.00 37.38 85 PRO A O 1
ATOM 624 N N . ARG A 1 86 ? 4.960 17.414 -45.115 1.00 40.72 86 ARG A N 1
ATOM 625 C CA . ARG A 1 86 ? 5.571 16.667 -44.015 1.00 40.72 86 ARG A CA 1
ATOM 626 C C . ARG A 1 86 ? 5.026 17.227 -42.700 1.00 40.72 86 ARG A C 1
ATOM 628 O O . ARG A 1 86 ? 5.604 18.136 -42.108 1.00 40.72 86 ARG A O 1
ATOM 635 N N . GLN A 1 87 ? 3.899 16.688 -42.238 1.00 45.81 87 GLN A N 1
ATOM 636 C CA . GLN A 1 87 ? 3.486 16.843 -40.856 1.00 45.81 87 GLN A CA 1
ATOM 637 C C . GLN A 1 87 ? 4.625 16.276 -40.022 1.00 45.81 87 GLN A C 1
ATOM 639 O O . GLN A 1 87 ? 4.937 15.085 -40.058 1.00 45.81 87 GLN A O 1
ATOM 644 N N . SER A 1 88 ? 5.306 17.178 -39.331 1.00 41.50 88 SER A N 1
ATOM 645 C CA . SER A 1 88 ? 6.269 16.873 -38.298 1.00 41.50 88 SER A CA 1
ATOM 646 C C . SER A 1 88 ? 5.534 16.097 -37.212 1.00 41.50 88 SER A C 1
ATOM 648 O O . SER A 1 88 ? 4.989 16.660 -36.265 1.00 41.50 88 SER A O 1
ATOM 650 N N . PHE A 1 89 ? 5.521 14.773 -37.354 1.00 46.34 89 PHE A N 1
ATOM 651 C CA . PHE A 1 89 ? 5.298 13.866 -36.245 1.00 46.34 89 PHE A CA 1
ATOM 652 C C . PHE A 1 89 ? 6.460 14.086 -35.285 1.00 46.34 89 PHE A C 1
ATOM 654 O O . PHE A 1 89 ? 7.505 13.442 -35.371 1.00 46.34 89 PHE A O 1
ATOM 661 N N . LEU A 1 90 ? 6.298 15.059 -34.388 1.00 48.12 90 LEU A N 1
ATOM 662 C CA . LEU A 1 90 ? 7.062 15.070 -33.157 1.00 48.12 90 LEU A CA 1
ATOM 663 C C . LEU A 1 90 ? 6.924 13.661 -32.568 1.00 48.12 90 LEU A C 1
ATOM 665 O O . LEU A 1 90 ? 5.792 13.171 -32.462 1.00 48.12 90 LEU A O 1
ATOM 669 N N . PRO A 1 91 ? 8.031 12.980 -32.224 1.00 48.91 91 PRO A N 1
ATOM 670 C CA . PRO A 1 91 ? 7.923 11.711 -31.530 1.00 48.91 91 PRO A CA 1
ATOM 671 C C . PRO A 1 91 ? 7.030 11.935 -30.303 1.00 48.91 91 PRO A C 1
ATOM 673 O O . PRO A 1 91 ? 7.168 12.975 -29.644 1.00 48.91 91 PRO A O 1
ATOM 676 N N . PRO A 1 92 ? 6.087 11.023 -29.996 1.00 45.66 92 PRO A N 1
ATOM 677 C CA . PRO A 1 92 ? 5.287 11.155 -28.791 1.00 45.66 92 PRO A CA 1
ATOM 678 C C . PRO A 1 92 ? 6.257 11.347 -27.629 1.00 45.66 92 PRO A C 1
ATOM 680 O O . PRO A 1 92 ? 7.189 10.553 -27.468 1.00 45.66 92 PRO A O 1
ATOM 683 N N . ARG A 1 93 ? 6.073 12.443 -26.872 1.00 45.09 93 ARG A N 1
ATOM 684 C CA . ARG A 1 93 ? 6.853 12.749 -25.664 1.00 45.09 93 ARG A CA 1
ATOM 685 C C . ARG A 1 93 ? 7.069 11.431 -24.923 1.00 45.09 93 ARG A C 1
ATOM 687 O O . ARG A 1 93 ? 6.070 10.739 -24.692 1.00 45.09 93 ARG A O 1
ATOM 694 N N . PRO A 1 94 ? 8.314 11.054 -24.580 1.00 44.69 94 PRO A N 1
ATOM 695 C CA . PRO A 1 94 ? 8.581 9.725 -24.066 1.00 44.69 94 PRO A CA 1
ATOM 696 C C . PRO A 1 94 ? 7.637 9.467 -22.897 1.00 44.69 94 PRO A C 1
ATOM 698 O O . PRO A 1 94 ? 7.631 10.197 -21.903 1.00 44.69 94 PRO A O 1
ATOM 701 N N . ALA A 1 95 ? 6.825 8.415 -23.011 1.00 51.97 95 ALA A N 1
ATOM 702 C CA . ALA A 1 95 ? 5.900 7.982 -21.967 1.00 51.97 95 ALA A CA 1
ATOM 703 C C . ALA A 1 95 ? 6.614 7.694 -20.622 1.00 51.97 95 ALA A C 1
ATOM 705 O O . ALA A 1 95 ? 5.970 7.366 -19.625 1.00 51.97 95 ALA A O 1
ATOM 706 N N . SER A 1 96 ? 7.951 7.772 -20.581 1.00 49.16 96 SER A N 1
ATOM 707 C CA . SER A 1 96 ? 8.801 7.727 -19.386 1.00 49.16 96 SER A CA 1
ATOM 708 C C . SER A 1 96 ? 8.633 8.919 -18.459 1.00 49.16 96 SER A C 1
ATOM 710 O O . SER A 1 96 ? 8.329 8.699 -17.291 1.00 49.16 96 SER A O 1
ATOM 712 N N . GLU A 1 97 ? 8.742 10.162 -18.939 1.00 51.62 97 GLU A N 1
ATOM 713 C CA . GLU A 1 97 ? 8.639 11.325 -18.039 1.00 51.62 97 GLU A CA 1
ATOM 714 C C . GLU A 1 97 ? 7.250 11.412 -17.406 1.00 51.62 97 GLU A C 1
ATOM 716 O O . GLU A 1 97 ? 7.093 11.739 -16.232 1.00 51.62 97 GLU A O 1
ATOM 721 N N . SER A 1 98 ? 6.218 11.053 -18.171 1.00 63.66 98 SER A N 1
ATOM 722 C CA . SER A 1 98 ? 4.843 11.119 -17.685 1.00 63.66 98 SER A CA 1
ATOM 723 C C . SER A 1 98 ? 4.564 10.147 -16.542 1.00 63.66 98 SER A C 1
ATOM 725 O O . SER A 1 98 ? 3.734 10.491 -15.707 1.00 63.66 98 SER A O 1
ATOM 727 N N . ALA A 1 99 ? 5.244 8.994 -16.497 1.00 62.50 99 ALA A N 1
ATOM 728 C CA . ALA A 1 99 ? 5.070 7.958 -15.480 1.00 62.50 99 ALA A CA 1
ATOM 729 C C . ALA A 1 99 ? 5.749 8.304 -14.149 1.00 62.50 99 ALA A C 1
ATOM 731 O O . ALA A 1 99 ? 5.155 8.109 -13.089 1.00 62.50 99 ALA A O 1
ATOM 732 N N . GLU A 1 100 ? 6.961 8.864 -14.200 1.00 65.38 100 GLU A N 1
ATOM 733 C CA . GLU A 1 100 ? 7.679 9.333 -13.005 1.00 65.38 100 GLU A CA 1
ATOM 734 C C . GLU A 1 100 ? 6.885 10.438 -12.294 1.00 65.38 100 GLU A C 1
ATOM 736 O O . GLU A 1 100 ? 6.766 10.445 -11.068 1.00 65.38 100 GLU A O 1
ATOM 741 N N . LEU A 1 101 ? 6.236 11.313 -13.069 1.00 76.19 101 LEU A N 1
ATOM 742 C CA . LEU A 1 101 ? 5.352 12.366 -12.562 1.00 76.19 101 LEU A CA 1
ATOM 743 C C . LEU A 1 101 ? 4.068 11.842 -11.898 1.00 76.19 101 LEU A C 1
ATOM 745 O O . LEU A 1 101 ? 3.372 12.614 -11.238 1.00 76.19 101 LEU A O 1
ATOM 749 N N . LEU A 1 102 ? 3.723 10.560 -12.064 1.00 85.44 102 LEU A N 1
ATOM 750 C CA . LEU A 1 102 ? 2.572 9.972 -11.375 1.00 85.44 102 LEU A CA 1
ATOM 751 C C . LEU A 1 102 ? 2.906 9.587 -9.935 1.00 85.44 102 LEU A C 1
ATOM 753 O O . LEU A 1 102 ? 2.010 9.525 -9.092 1.00 85.44 102 LEU A O 1
ATOM 757 N N . LEU A 1 103 ? 4.177 9.335 -9.628 1.00 91.12 103 LEU A N 1
ATOM 758 C CA . LEU A 1 103 ? 4.561 8.875 -8.305 1.00 91.12 103 LEU A CA 1
ATOM 759 C C . LEU A 1 103 ? 4.571 10.008 -7.275 1.00 91.12 103 LEU A C 1
ATOM 761 O O . LEU A 1 103 ? 5.007 11.127 -7.576 1.00 91.12 103 LEU A O 1
ATOM 765 N N . PRO A 1 104 ? 4.191 9.705 -6.018 1.00 90.44 104 PRO A N 1
ATOM 766 C CA . PRO A 1 104 ? 4.466 10.593 -4.901 1.00 90.44 104 PRO A CA 1
ATOM 767 C C . PRO A 1 104 ? 5.951 10.970 -4.860 1.00 90.44 104 PRO A C 1
ATOM 769 O O . PRO A 1 104 ? 6.817 10.099 -4.942 1.00 90.44 104 PRO A O 1
ATOM 772 N N . GLU A 1 105 ? 6.243 12.260 -4.674 1.00 89.12 105 GLU A N 1
ATOM 773 C CA . GLU A 1 105 ? 7.617 12.784 -4.562 1.00 89.12 105 GLU A CA 1
ATOM 774 C C . GLU A 1 105 ? 8.444 12.001 -3.532 1.00 89.12 105 GLU A C 1
ATOM 776 O O . GLU A 1 105 ? 9.591 11.637 -3.764 1.00 89.12 105 GLU A O 1
ATOM 781 N N . SER A 1 106 ? 7.814 11.655 -2.411 1.00 90.38 106 SER A N 1
ATOM 782 C CA . SER A 1 106 ? 8.443 10.917 -1.320 1.00 90.38 106 SER A CA 1
ATOM 783 C C . SER A 1 106 ? 8.893 9.501 -1.692 1.00 90.38 106 SER A C 1
ATOM 785 O O . SER A 1 106 ? 9.779 8.963 -1.035 1.00 90.38 106 SER A O 1
ATOM 787 N N . TRP A 1 107 ? 8.307 8.891 -2.726 1.00 93.50 107 TRP A N 1
ATOM 788 C CA . TRP A 1 107 ? 8.743 7.589 -3.234 1.00 93.50 107 TRP A CA 1
ATOM 789 C C . TRP A 1 107 ? 9.856 7.734 -4.267 1.00 93.50 107 TRP A C 1
ATOM 791 O O . TRP A 1 107 ? 10.762 6.906 -4.284 1.00 93.50 107 TRP A O 1
ATOM 801 N N . ARG A 1 108 ? 9.831 8.788 -5.094 1.00 91.25 108 ARG A N 1
ATOM 802 C CA . ARG A 1 108 ? 10.819 8.994 -6.166 1.00 91.25 108 ARG A CA 1
ATOM 803 C C . ARG A 1 108 ? 12.256 9.036 -5.652 1.00 91.25 108 ARG A C 1
ATOM 805 O O . ARG A 1 108 ? 13.138 8.477 -6.286 1.00 91.25 108 ARG A O 1
ATOM 812 N N . SER A 1 109 ? 12.488 9.612 -4.476 1.00 88.38 109 SER A N 1
ATOM 813 C CA . SER A 1 109 ? 13.824 9.659 -3.867 1.00 88.38 109 SER A CA 1
ATOM 814 C C . SER A 1 109 ? 14.374 8.295 -3.428 1.00 88.38 109 SER A C 1
ATOM 816 O O . SER A 1 109 ? 15.572 8.168 -3.204 1.00 88.38 109 SER A O 1
ATOM 818 N N . SER A 1 110 ? 13.516 7.281 -3.277 1.00 89.25 110 SER A N 1
ATOM 819 C CA . SER A 1 110 ? 13.883 5.946 -2.778 1.00 89.25 110 SER A CA 1
ATOM 820 C C . SER A 1 110 ? 13.886 4.865 -3.865 1.00 89.25 110 SER A C 1
ATOM 822 O O . SER A 1 110 ? 14.150 3.705 -3.557 1.00 89.25 110 SER A O 1
ATOM 824 N N . LEU A 1 111 ? 13.552 5.220 -5.110 1.00 91.31 111 LEU A N 1
ATOM 825 C CA . LEU A 1 111 ? 13.355 4.288 -6.222 1.00 91.31 111 LEU A CA 1
ATOM 826 C C . LEU A 1 111 ? 14.326 4.580 -7.369 1.00 91.31 111 LEU A C 1
ATOM 828 O O . LEU A 1 111 ? 14.562 5.745 -7.693 1.00 91.31 111 LEU A O 1
ATOM 832 N N . THR A 1 112 ? 14.823 3.533 -8.037 1.00 90.06 112 THR A N 1
ATOM 833 C CA . THR A 1 112 ? 15.567 3.681 -9.305 1.00 90.06 112 THR A CA 1
ATOM 834 C C . THR A 1 112 ? 14.660 4.230 -10.406 1.00 90.06 112 THR A C 1
ATOM 836 O O . THR A 1 112 ? 13.433 4.218 -10.280 1.00 90.06 112 THR A O 1
ATOM 839 N N . LYS A 1 113 ? 15.235 4.710 -11.513 1.00 88.31 113 LYS A N 1
ATOM 840 C CA . LYS A 1 113 ? 14.444 5.253 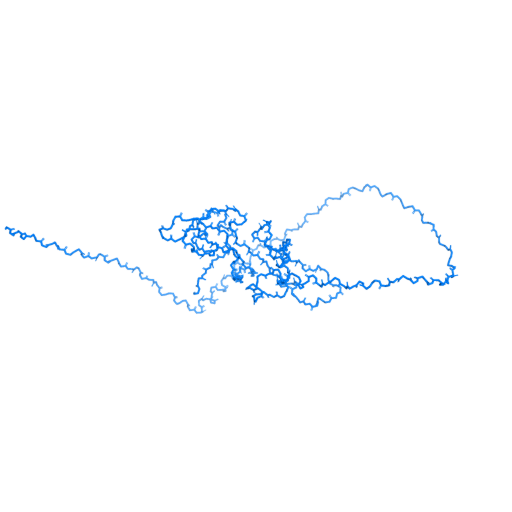-12.624 1.00 88.31 113 LYS A CA 1
ATOM 841 C C . LYS A 1 113 ? 13.519 4.210 -13.247 1.00 88.31 113 LYS A C 1
ATOM 843 O O . LYS A 1 113 ? 12.353 4.514 -13.491 1.00 88.31 113 LYS A O 1
ATOM 848 N N . GLU A 1 114 ? 13.959 2.963 -13.398 1.00 88.25 114 GLU A N 1
ATOM 849 C CA . GLU A 1 114 ? 13.092 1.895 -13.916 1.00 88.25 114 GLU A CA 1
ATOM 850 C C . GLU A 1 114 ? 11.961 1.590 -12.940 1.00 88.25 114 GLU A C 1
ATOM 852 O O . GLU A 1 114 ? 10.808 1.462 -13.354 1.00 88.25 114 GLU A O 1
ATOM 857 N N . GLN A 1 115 ? 12.272 1.525 -11.640 1.00 91.62 115 GLN A N 1
ATOM 858 C CA . GLN A 1 115 ? 11.266 1.337 -10.597 1.00 91.62 115 GLN A CA 1
ATOM 859 C C . GLN A 1 115 ? 10.225 2.448 -10.623 1.00 91.62 115 GLN A C 1
ATOM 861 O O . GLN A 1 115 ? 9.028 2.174 -10.551 1.00 91.62 115 GLN A O 1
ATOM 866 N N . GLN A 1 116 ? 10.660 3.698 -10.784 1.00 92.56 116 GLN A N 1
ATOM 867 C CA . GLN A 1 116 ? 9.740 4.819 -10.896 1.00 92.56 116 GLN A CA 1
ATOM 868 C C . GLN A 1 116 ? 8.807 4.662 -12.102 1.00 92.56 116 GLN A C 1
ATOM 870 O O . GLN A 1 116 ? 7.595 4.852 -11.990 1.00 92.56 116 GLN A O 1
ATOM 875 N N . GLN A 1 117 ? 9.356 4.264 -13.247 1.00 90.38 117 GLN A N 1
ATOM 876 C CA . GLN A 1 117 ? 8.593 4.111 -14.478 1.00 90.38 117 GLN A CA 1
ATOM 877 C C . GLN A 1 117 ? 7.561 2.987 -14.393 1.00 90.38 117 GLN A C 1
ATOM 879 O O . GLN A 1 117 ? 6.391 3.220 -14.703 1.00 90.38 117 GLN A O 1
ATOM 884 N N 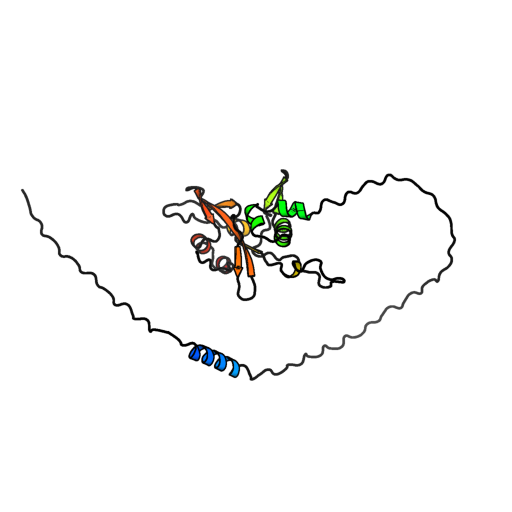. TRP A 1 118 ? 7.951 1.776 -13.985 1.00 91.62 118 TRP A N 1
ATOM 885 C CA . TRP A 1 118 ? 7.006 0.657 -13.980 1.00 91.62 118 TRP A CA 1
ATOM 886 C C . TRP A 1 118 ? 5.988 0.771 -12.840 1.00 91.62 118 TRP A C 1
ATOM 888 O O . TRP A 1 118 ? 4.801 0.560 -13.088 1.00 91.62 118 TRP A O 1
ATOM 898 N N . ILE A 1 119 ? 6.397 1.183 -11.631 1.00 94.31 119 ILE A N 1
ATOM 899 C CA . ILE A 1 119 ? 5.466 1.368 -10.503 1.00 94.31 119 ILE A CA 1
ATOM 900 C C . ILE A 1 119 ? 4.503 2.516 -10.808 1.00 94.31 119 ILE A C 1
ATOM 902 O O . ILE A 1 119 ? 3.300 2.378 -10.592 1.00 94.31 119 ILE A O 1
ATOM 906 N N . GLY A 1 120 ? 5.012 3.628 -11.348 1.00 93.50 120 GLY A N 1
ATOM 907 C CA . GLY A 1 120 ? 4.202 4.781 -11.733 1.00 93.50 120 GLY A CA 1
ATOM 908 C C . GLY A 1 120 ? 3.128 4.418 -12.756 1.00 93.50 120 GLY A C 1
ATOM 909 O O . GLY A 1 120 ? 1.963 4.738 -12.547 1.00 93.50 120 GLY A O 1
ATOM 910 N N . ARG A 1 121 ? 3.494 3.689 -13.821 1.00 90.31 121 ARG A N 1
ATOM 911 C CA . ARG A 1 121 ? 2.548 3.235 -14.861 1.00 90.31 121 ARG A CA 1
ATOM 912 C C . ARG A 1 121 ? 1.513 2.241 -14.351 1.00 90.31 121 ARG A C 1
ATOM 914 O O . ARG A 1 121 ? 0.394 2.234 -14.845 1.00 90.31 121 ARG A O 1
ATOM 921 N N . THR A 1 122 ? 1.908 1.383 -13.417 1.00 91.75 122 THR A N 1
ATOM 922 C CA . THR A 1 122 ? 1.085 0.245 -12.995 1.00 91.75 122 THR A CA 1
ATOM 923 C C . THR A 1 122 ? 0.108 0.622 -11.884 1.00 91.75 122 THR A C 1
ATOM 925 O O . THR A 1 122 ? -1.029 0.168 -11.882 1.00 91.75 122 THR A O 1
ATOM 928 N N . LEU A 1 123 ? 0.534 1.463 -10.936 1.00 94.25 123 LEU A N 1
ATOM 929 C CA . LEU A 1 123 ? -0.281 1.810 -9.770 1.00 94.25 123 LEU A CA 1
ATOM 930 C C . LEU A 1 123 ? -1.049 3.121 -9.904 1.00 94.25 123 LEU A C 1
ATOM 932 O O . LEU A 1 123 ? -1.946 3.368 -9.099 1.00 94.25 123 LEU A O 1
ATOM 936 N N . PHE A 1 124 ? -0.697 3.989 -10.850 1.00 93.44 124 PHE A N 1
ATOM 937 C CA . PHE A 1 124 ? -1.256 5.334 -10.908 1.00 93.44 124 PHE A CA 1
ATOM 938 C C . PHE A 1 124 ? -1.822 5.668 -12.281 1.00 93.44 124 PHE A C 1
ATOM 940 O O . PHE A 1 124 ? -1.286 5.315 -13.326 1.00 93.44 124 PHE A O 1
ATOM 947 N N . THR A 1 125 ? -2.906 6.429 -12.256 1.00 91.50 125 THR A N 1
ATOM 948 C CA . THR A 1 125 ? -3.559 7.021 -13.422 1.00 91.50 125 THR A CA 1
ATOM 949 C C . THR A 1 125 ? -3.688 8.524 -13.208 1.00 91.50 125 THR A C 1
ATOM 951 O O . THR A 1 125 ? -3.612 9.011 -12.078 1.00 91.50 125 THR A O 1
ATOM 954 N N . ARG A 1 126 ? -3.875 9.293 -14.283 1.00 90.00 126 ARG A N 1
ATOM 955 C CA . ARG A 1 126 ? -4.287 10.698 -14.160 1.00 90.00 126 ARG A CA 1
ATOM 956 C C . ARG A 1 126 ? -5.803 10.770 -14.199 1.00 90.00 126 ARG A C 1
ATOM 958 O O . ARG A 1 126 ? -6.423 10.195 -15.087 1.00 90.00 126 ARG A O 1
ATOM 965 N N . ASN A 1 127 ? -6.388 11.502 -13.259 1.00 87.81 127 ASN A N 1
ATOM 966 C CA . ASN A 1 127 ? -7.803 11.851 -13.333 1.00 87.81 127 ASN A CA 1
ATOM 967 C C . ASN A 1 127 ? -8.058 12.950 -14.383 1.00 87.81 127 ASN A C 1
ATOM 969 O O . ASN A 1 127 ? -7.124 13.495 -14.973 1.00 87.81 127 ASN A O 1
ATOM 973 N N . SER A 1 128 ? -9.329 13.309 -14.583 1.00 87.69 128 SER A N 1
ATOM 974 C CA . SER A 1 128 ? -9.759 14.372 -15.509 1.00 87.69 128 SER A CA 1
ATOM 975 C C . SER A 1 128 ? -9.120 15.737 -15.231 1.00 87.69 128 SER A C 1
ATOM 977 O O . SER A 1 128 ? -8.990 16.552 -16.136 1.00 87.69 128 SER A O 1
ATOM 979 N N . PHE A 1 129 ? -8.668 15.974 -13.999 1.00 87.38 129 PHE A N 1
ATOM 980 C CA . PHE A 1 129 ? -7.962 17.189 -13.589 1.00 87.38 129 PHE A CA 1
ATOM 981 C C . PHE A 1 129 ? -6.435 17.071 -13.734 1.00 87.38 129 PHE A C 1
ATOM 983 O O . PHE A 1 129 ? -5.699 17.893 -13.193 1.00 87.38 129 PHE A O 1
ATOM 990 N N . GLY A 1 130 ? -5.931 16.016 -14.383 1.00 84.06 130 GLY A N 1
ATOM 991 C CA . GLY A 1 130 ? -4.500 15.776 -14.580 1.00 84.06 130 GLY A CA 1
ATOM 992 C C . GLY A 1 130 ? -3.740 15.342 -13.321 1.00 84.06 130 GLY A C 1
ATOM 993 O O . GLY A 1 130 ? -2.526 15.147 -13.373 1.00 84.06 130 GLY A O 1
ATOM 994 N N . ARG A 1 131 ? -4.422 15.158 -12.186 1.00 86.31 131 ARG A N 1
ATOM 995 C CA . ARG A 1 131 ? -3.802 14.770 -10.915 1.00 86.31 131 ARG A CA 1
ATOM 996 C C . ARG A 1 131 ? -3.632 13.257 -10.845 1.00 86.31 131 ARG A C 1
ATOM 998 O O . ARG A 1 131 ? -4.552 12.511 -11.174 1.00 86.31 131 ARG A O 1
ATOM 1005 N N . SER A 1 132 ? -2.468 12.830 -10.362 1.00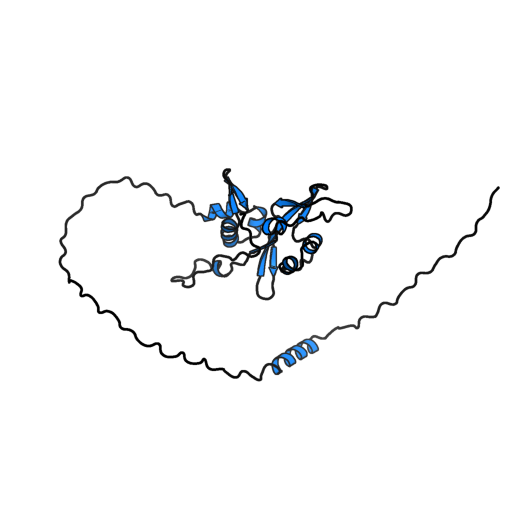 90.50 132 SER A N 1
ATOM 1006 C CA . SER A 1 132 ? -2.175 11.418 -10.126 1.00 90.50 132 SER A CA 1
ATOM 1007 C C . SER A 1 132 ? -3.084 10.832 -9.045 1.00 90.50 132 SER A C 1
ATOM 1009 O O . SER A 1 132 ? -3.233 11.397 -7.956 1.00 90.50 132 SER A O 1
ATOM 1011 N N . THR A 1 133 ? -3.692 9.695 -9.354 1.00 91.06 133 THR A N 1
ATOM 1012 C CA . THR A 1 133 ? -4.563 8.922 -8.474 1.00 91.06 133 THR A CA 1
ATOM 1013 C C . THR A 1 133 ? -4.195 7.453 -8.549 1.00 91.06 133 THR A C 1
ATOM 1015 O O . THR A 1 133 ? -3.884 6.936 -9.617 1.00 91.06 133 THR A O 1
ATOM 1018 N N . LEU A 1 134 ? -4.248 6.781 -7.403 1.00 92.81 134 LEU A N 1
ATOM 1019 C CA . LEU A 1 134 ? -4.032 5.342 -7.321 1.00 92.81 134 LEU A CA 1
ATOM 1020 C C . LEU A 1 134 ? -5.135 4.601 -8.101 1.00 92.81 134 LEU A C 1
ATOM 1022 O O . LEU A 1 134 ? -6.297 5.014 -8.037 1.00 92.81 134 LEU A O 1
ATOM 1026 N N . THR A 1 135 ? -4.779 3.529 -8.805 1.00 92.50 135 THR A N 1
ATOM 1027 C CA . THR A 1 135 ? -5.732 2.636 -9.479 1.00 92.50 135 THR A CA 1
ATOM 1028 C C . THR A 1 135 ? -6.691 1.976 -8.478 1.00 92.50 135 THR A C 1
ATOM 1030 O O . THR A 1 135 ? -6.475 1.996 -7.260 1.00 92.50 135 THR A O 1
ATOM 1033 N N . THR A 1 136 ? -7.811 1.448 -8.976 1.00 90.00 136 THR A N 1
ATOM 1034 C CA . THR A 1 136 ? -8.877 0.863 -8.141 1.00 90.00 136 THR A CA 1
ATOM 1035 C C . THR A 1 136 ? -8.750 -0.647 -7.974 1.00 90.00 136 THR A C 1
ATOM 1037 O O . THR A 1 136 ? -9.110 -1.185 -6.932 1.00 90.00 136 THR A O 1
ATOM 1040 N N . ASP A 1 137 ? -8.223 -1.321 -8.987 1.00 91.06 137 ASP A N 1
ATOM 1041 C CA . ASP A 1 137 ? -7.974 -2.757 -9.106 1.00 91.06 137 ASP A CA 1
ATOM 1042 C C . ASP A 1 137 ? -6.674 -3.160 -8.395 1.00 91.06 137 ASP A C 1
ATOM 1044 O O . ASP A 1 137 ? -5.738 -3.714 -8.965 1.00 91.06 137 ASP A O 1
ATOM 1048 N N . LEU A 1 138 ? -6.604 -2.837 -7.105 1.00 95.12 138 LEU A N 1
ATOM 1049 C CA . LEU A 1 138 ? -5.413 -3.086 -6.308 1.00 95.12 138 LEU A CA 1
ATOM 1050 C C . LEU A 1 138 ? -5.323 -4.543 -5.872 1.00 95.12 138 LEU A C 1
ATOM 1052 O O . LEU A 1 138 ? -6.248 -5.085 -5.271 1.00 95.12 138 LEU A O 1
ATOM 1056 N N . VAL A 1 139 ? -4.148 -5.128 -6.084 1.00 95.62 139 VAL A N 1
ATOM 1057 C CA . VAL A 1 139 ? -3.743 -6.415 -5.516 1.00 95.62 139 VAL A CA 1
ATOM 1058 C C . VAL A 1 139 ? -2.549 -6.238 -4.582 1.00 95.62 139 VAL A C 1
ATOM 1060 O O . VAL A 1 139 ? -1.867 -5.210 -4.594 1.00 95.62 139 VAL A O 1
ATOM 1063 N N . THR A 1 140 ? -2.299 -7.250 -3.758 1.00 96.19 140 THR A N 1
ATOM 1064 C CA . THR A 1 140 ? -1.226 -7.233 -2.760 1.00 96.19 140 THR A CA 1
ATOM 1065 C C . THR A 1 140 ? 0.166 -7.343 -3.386 1.00 96.19 140 THR A C 1
ATOM 1067 O O . THR A 1 140 ? 1.103 -6.723 -2.897 1.00 96.19 140 THR A O 1
ATOM 1070 N N . TRP A 1 141 ? 0.320 -8.112 -4.463 1.00 96.19 141 TRP A N 1
ATOM 1071 C CA . TRP A 1 141 ? 1.613 -8.369 -5.097 1.00 96.19 141 TRP A CA 1
ATOM 1072 C C . TRP A 1 141 ? 1.604 -7.917 -6.549 1.00 96.19 141 TRP A C 1
ATOM 1074 O O . TRP A 1 141 ? 0.738 -8.322 -7.321 1.00 96.19 141 TRP A O 1
ATOM 1084 N N . TRP A 1 142 ? 2.601 -7.118 -6.916 1.00 96.44 142 TRP A N 1
ATOM 1085 C CA . TRP A 1 142 ? 2.805 -6.627 -8.273 1.00 96.44 142 TRP A CA 1
ATOM 1086 C C . TRP A 1 142 ? 4.158 -7.078 -8.801 1.00 96.44 142 TRP A C 1
ATOM 1088 O O . TRP A 1 142 ? 5.178 -7.000 -8.107 1.00 96.44 142 TRP A O 1
ATOM 1098 N N . ASN A 1 143 ? 4.153 -7.533 -10.049 1.00 94.69 143 ASN A N 1
ATOM 1099 C CA . ASN A 1 143 ? 5.343 -8.007 -10.735 1.00 94.69 143 ASN A CA 1
ATOM 1100 C C . ASN A 1 143 ? 5.912 -6.908 -11.631 1.00 94.69 143 ASN A C 1
ATOM 1102 O O . ASN A 1 143 ? 5.138 -6.230 -12.312 1.00 94.69 143 ASN A O 1
ATOM 1106 N N . PRO A 1 144 ? 7.244 -6.746 -11.670 1.00 93.69 144 PRO A N 1
ATOM 1107 C CA . PRO A 1 144 ? 7.854 -5.869 -12.647 1.00 93.69 144 PRO A CA 1
ATOM 1108 C C . PRO A 1 144 ? 7.680 -6.442 -14.065 1.00 93.69 144 PRO A C 1
ATOM 1110 O O . PRO A 1 144 ? 7.492 -7.657 -14.229 1.00 93.69 144 PRO A O 1
ATOM 1113 N N . PRO A 1 145 ? 7.788 -5.591 -15.100 1.00 90.56 145 PRO A N 1
ATOM 1114 C CA . PRO A 1 145 ? 7.912 -6.045 -16.479 1.00 90.56 145 PRO A CA 1
ATOM 1115 C C . PRO A 1 145 ? 9.059 -7.052 -16.604 1.00 90.56 145 PRO A C 1
ATOM 1117 O O . PRO A 1 145 ? 10.152 -6.805 -16.098 1.00 90.56 145 PRO A O 1
ATOM 1120 N N . GLN A 1 146 ? 8.807 -8.184 -17.261 1.00 89.50 146 GLN A N 1
ATOM 1121 C CA . GLN A 1 146 ? 9.835 -9.204 -17.452 1.00 89.50 146 GLN A CA 1
ATOM 1122 C C . GLN A 1 146 ? 10.854 -8.752 -18.508 1.00 89.50 146 GLN A C 1
ATOM 1124 O O . GLN A 1 146 ? 10.457 -8.145 -19.513 1.00 89.50 146 GLN A O 1
ATOM 1129 N N . PRO A 1 147 ? 12.153 -9.045 -18.317 1.00 87.00 147 PRO A N 1
ATOM 1130 C CA . PRO A 1 147 ? 13.150 -8.829 -19.354 1.00 87.00 147 PRO A CA 1
ATOM 1131 C C . PRO A 1 147 ? 12.808 -9.668 -20.589 1.00 87.00 147 PRO A C 1
ATOM 1133 O O . PRO A 1 147 ? 12.102 -10.678 -20.515 1.00 87.00 147 PRO A O 1
ATOM 1136 N N . ARG A 1 148 ? 13.295 -9.241 -21.757 1.00 84.44 148 ARG A N 1
ATOM 1137 C CA . ARG A 1 148 ? 13.042 -9.994 -22.989 1.00 84.44 148 ARG A CA 1
ATOM 1138 C C . ARG A 1 148 ? 13.756 -11.348 -22.902 1.00 84.44 148 ARG A C 1
ATOM 1140 O O . ARG A 1 148 ? 14.908 -11.377 -22.483 1.00 84.44 148 ARG A O 1
ATOM 1147 N N . PRO A 1 149 ? 13.133 -12.454 -23.338 1.00 84.94 149 PRO A N 1
ATOM 1148 C CA . PRO A 1 149 ? 13.803 -13.754 -23.314 1.00 84.94 149 PRO A CA 1
ATOM 1149 C C . PRO A 1 149 ? 15.032 -13.809 -24.230 1.00 84.94 149 PRO A C 1
ATOM 1151 O O . PRO A 1 149 ? 15.989 -14.516 -23.940 1.00 84.94 149 PRO A O 1
ATOM 1154 N N . ILE A 1 150 ? 14.996 -13.061 -25.339 1.00 88.25 150 ILE A N 1
ATOM 1155 C CA . ILE A 1 150 ? 16.054 -13.029 -26.350 1.00 88.25 150 ILE A CA 1
ATOM 1156 C C . ILE A 1 150 ? 16.479 -11.581 -26.580 1.00 88.25 150 ILE A C 1
ATOM 1158 O O . ILE A 1 150 ? 15.650 -10.699 -26.827 1.00 88.25 150 ILE A O 1
ATOM 1162 N N . TYR A 1 151 ? 17.789 -11.368 -26.530 1.00 86.25 151 TYR A N 1
ATOM 1163 C CA . TYR A 1 151 ? 18.442 -10.114 -26.866 1.00 86.25 151 TYR A CA 1
ATOM 1164 C C . TYR A 1 151 ? 19.317 -10.333 -28.101 1.00 86.25 151 TYR A C 1
ATOM 1166 O O . TYR A 1 151 ? 20.278 -11.092 -28.057 1.00 86.25 151 TYR A O 1
ATOM 1174 N N . ASN A 1 152 ? 18.989 -9.652 -29.202 1.00 91.62 152 ASN A N 1
ATOM 1175 C CA . ASN A 1 152 ? 19.805 -9.669 -30.427 1.00 91.62 152 ASN A CA 1
ATOM 1176 C C . ASN A 1 152 ? 21.038 -8.752 -30.317 1.00 91.62 152 ASN A C 1
ATOM 1178 O O . ASN A 1 152 ? 21.919 -8.788 -31.169 1.00 91.62 152 ASN A O 1
ATOM 1182 N N . GLN A 1 153 ? 21.067 -7.901 -29.288 1.00 88.44 153 GLN A N 1
ATOM 1183 C CA . GLN A 1 153 ? 22.169 -7.018 -28.918 1.00 88.44 153 GLN A CA 1
ATOM 1184 C C . GLN A 1 153 ? 22.195 -6.883 -27.390 1.00 88.44 153 GLN A C 1
ATOM 1186 O O . GLN A 1 153 ? 21.125 -6.973 -26.776 1.00 88.44 153 GLN A O 1
ATOM 1191 N N . PRO A 1 154 ? 23.364 -6.643 -26.769 1.00 87.62 154 PRO A N 1
ATOM 1192 C CA . PRO A 1 154 ? 23.453 -6.399 -25.335 1.00 87.62 154 PRO A CA 1
ATOM 1193 C C . PRO A 1 154 ? 22.451 -5.322 -24.875 1.00 87.62 154 PRO A C 1
ATOM 1195 O O . PRO A 1 154 ? 22.357 -4.267 -25.508 1.00 87.62 154 PRO A O 1
ATOM 1198 N N . PRO A 1 155 ? 21.685 -5.570 -23.797 1.00 85.00 155 PRO A N 1
ATOM 1199 C CA . PRO A 1 155 ? 20.793 -4.572 -23.224 1.00 85.00 155 PRO A CA 1
ATOM 1200 C C . PRO A 1 155 ? 21.557 -3.289 -22.867 1.00 85.00 155 PRO A C 1
ATOM 1202 O O . PRO A 1 155 ? 22.648 -3.353 -22.306 1.00 85.00 155 PRO A O 1
ATOM 1205 N N . ALA A 1 156 ? 20.954 -2.127 -23.132 1.00 85.56 156 ALA A N 1
ATOM 1206 C CA . ALA A 1 156 ? 21.550 -0.826 -22.807 1.00 85.56 156 ALA A CA 1
ATOM 1207 C C . ALA A 1 156 ? 21.786 -0.622 -21.298 1.00 85.56 156 ALA A C 1
ATOM 1209 O O . ALA A 1 156 ? 22.621 0.189 -20.907 1.00 85.56 156 ALA A O 1
ATOM 1210 N N . SER A 1 157 ? 21.055 -1.354 -20.455 1.00 84.44 157 SER A N 1
ATOM 1211 C CA . SER A 1 157 ? 21.276 -1.401 -19.016 1.00 84.44 157 SER A CA 1
ATOM 1212 C C . SER A 1 157 ? 20.884 -2.770 -18.453 1.00 84.44 157 SER A C 1
ATOM 1214 O O . SER A 1 157 ? 20.059 -3.476 -19.048 1.00 84.44 157 SER A O 1
ATOM 1216 N N . PRO A 1 158 ? 21.453 -3.174 -17.306 1.00 84.69 158 PRO A N 1
ATOM 1217 C CA . PRO A 1 158 ? 21.095 -4.430 -16.666 1.00 84.69 158 PRO A CA 1
ATOM 1218 C C . PRO A 1 158 ? 19.817 -4.319 -15.813 1.00 84.69 158 PRO A C 1
ATOM 1220 O O . PRO A 1 158 ? 19.347 -5.308 -15.257 1.00 84.69 158 PRO A O 1
ATOM 1223 N N . ASP A 1 159 ? 19.230 -3.131 -15.698 1.00 82.69 159 ASP A N 1
ATOM 1224 C CA . ASP A 1 159 ? 18.120 -2.857 -14.783 1.00 82.69 159 ASP A CA 1
ATOM 1225 C C . ASP A 1 159 ? 16.860 -3.711 -15.006 1.00 82.69 159 ASP A C 1
ATOM 1227 O O . ASP A 1 159 ? 16.244 -4.101 -14.010 1.00 82.69 159 ASP A O 1
ATOM 1231 N N . PRO A 1 160 ? 16.475 -4.095 -16.246 1.00 83.00 160 PRO A N 1
ATOM 1232 C CA . PRO A 1 160 ? 15.359 -5.020 -16.458 1.00 83.00 160 PRO A CA 1
ATOM 1233 C C . PRO A 1 160 ? 15.529 -6.368 -15.744 1.00 83.00 160 PRO A C 1
ATOM 1235 O O . PRO A 1 160 ? 14.537 -7.021 -15.430 1.00 83.00 160 PRO A O 1
ATOM 1238 N N . PHE A 1 161 ? 16.769 -6.780 -15.465 1.00 84.62 161 PHE A N 1
ATOM 1239 C CA . PHE A 1 161 ? 17.089 -8.020 -14.753 1.00 84.62 161 PHE A CA 1
ATOM 1240 C C . PHE A 1 161 ? 17.112 -7.843 -13.230 1.00 84.62 161 PHE A C 1
ATOM 1242 O O . PHE A 1 161 ? 17.018 -8.822 -12.495 1.00 84.62 161 PHE A O 1
ATOM 1249 N N . PHE A 1 162 ? 17.210 -6.601 -12.749 1.00 82.31 162 PHE A N 1
ATOM 1250 C CA . PHE A 1 162 ? 17.251 -6.258 -11.325 1.00 82.31 162 PHE A CA 1
ATOM 1251 C C . PHE A 1 162 ? 15.948 -5.633 -10.814 1.00 82.31 162 PHE A C 1
ATOM 1253 O O . PHE A 1 162 ? 15.872 -5.174 -9.668 1.00 82.31 162 PHE A O 1
ATOM 1260 N N . ALA A 1 163 ? 14.900 -5.625 -11.638 1.00 86.44 163 ALA A N 1
ATOM 1261 C CA . ALA A 1 163 ? 13.584 -5.194 -11.212 1.00 86.44 163 ALA A CA 1
ATOM 1262 C C . ALA A 1 163 ? 13.041 -6.141 -10.126 1.00 86.44 163 ALA A C 1
ATOM 1264 O O . ALA A 1 163 ? 13.090 -7.364 -10.243 1.00 86.44 163 ALA A O 1
ATOM 1265 N N . CYS A 1 164 ? 12.510 -5.569 -9.049 1.00 90.69 164 CYS A N 1
ATOM 1266 C CA . CYS A 1 164 ? 11.983 -6.316 -7.911 1.00 90.69 164 CYS A CA 1
ATOM 1267 C C . CYS A 1 164 ? 10.457 -6.201 -7.832 1.00 90.69 164 CYS A C 1
ATOM 1269 O O . CYS A 1 164 ? 9.857 -5.271 -8.370 1.00 90.69 164 CYS A O 1
ATOM 1271 N N . GLN A 1 165 ? 9.824 -7.153 -7.147 1.00 94.62 165 GLN A N 1
ATOM 1272 C CA . GLN A 1 165 ? 8.385 -7.117 -6.887 1.00 94.62 165 GLN A CA 1
ATOM 1273 C C . GLN A 1 165 ? 8.011 -5.996 -5.916 1.00 94.62 165 GLN A C 1
ATOM 1275 O O . GLN A 1 165 ? 8.804 -5.594 -5.059 1.00 94.62 165 GLN A O 1
ATOM 1280 N N . LEU A 1 166 ? 6.764 -5.541 -6.022 1.00 95.81 166 LEU A N 1
ATOM 1281 C CA . LEU A 1 166 ? 6.161 -4.603 -5.086 1.00 95.81 166 LEU A CA 1
ATOM 1282 C C . LEU A 1 166 ? 5.056 -5.290 -4.281 1.00 95.81 166 LEU A C 1
ATOM 1284 O O . LEU A 1 166 ? 4.053 -5.744 -4.830 1.00 95.81 166 LEU A O 1
ATOM 1288 N N . PHE A 1 167 ? 5.234 -5.298 -2.967 1.00 96.44 167 PHE A N 1
ATOM 1289 C CA . PHE A 1 167 ? 4.236 -5.658 -1.977 1.00 96.44 167 PHE A CA 1
ATOM 1290 C C . PHE A 1 167 ? 3.445 -4.417 -1.545 1.00 96.44 167 PHE A C 1
ATOM 1292 O O . PHE A 1 167 ? 3.983 -3.484 -0.939 1.00 96.44 167 PHE A O 1
ATOM 1299 N N . LEU A 1 168 ? 2.153 -4.401 -1.849 1.00 96.81 168 LEU A N 1
ATOM 1300 C CA . LEU A 1 168 ? 1.229 -3.325 -1.533 1.00 96.81 168 LEU A CA 1
ATOM 1301 C C . LEU A 1 168 ? 0.353 -3.708 -0.337 1.00 96.81 168 LEU A C 1
ATOM 1303 O O . LEU A 1 168 ? -0.609 -4.463 -0.455 1.00 96.81 168 LEU A O 1
ATOM 1307 N N . TRP A 1 169 ? 0.648 -3.138 0.828 1.00 96.88 169 TRP A N 1
ATOM 1308 C CA . TRP A 1 169 ? -0.126 -3.384 2.041 1.00 96.88 169 TRP A CA 1
ATOM 1309 C C . TRP A 1 169 ? -1.192 -2.310 2.264 1.00 96.88 169 TRP A C 1
ATOM 1311 O O . TRP A 1 169 ? -0.936 -1.260 2.870 1.00 96.88 169 TRP A O 1
ATOM 1321 N N . MET A 1 170 ? -2.399 -2.560 1.750 1.00 97.00 170 MET A N 1
ATOM 1322 C CA . MET A 1 170 ? -3.537 -1.641 1.891 1.00 97.00 170 MET A CA 1
ATOM 1323 C C . MET A 1 170 ? -4.852 -2.356 2.231 1.00 97.00 170 MET A C 1
ATOM 1325 O O . MET A 1 170 ? -5.767 -2.368 1.404 1.00 97.00 170 MET A O 1
ATOM 1329 N N . PRO A 1 171 ? -4.988 -2.939 3.436 1.00 96.00 171 PRO A N 1
ATOM 1330 C CA . PRO A 1 171 ? -6.174 -3.710 3.815 1.00 96.00 171 PRO A CA 1
ATOM 1331 C C . PRO A 1 171 ? -7.509 -2.966 3.647 1.00 96.00 171 PRO A C 1
ATOM 1333 O O . PRO A 1 171 ? -8.521 -3.575 3.305 1.00 96.00 171 PRO A O 1
ATOM 1336 N N . VAL A 1 172 ? -7.539 -1.643 3.845 1.00 96.50 172 VAL A N 1
ATOM 1337 C CA . VAL A 1 172 ? -8.765 -0.837 3.714 1.00 96.50 172 VAL A CA 1
ATOM 1338 C C . VAL A 1 172 ? -9.089 -0.548 2.243 1.00 96.50 172 VAL A C 1
ATOM 1340 O O . VAL A 1 172 ? -10.252 -0.348 1.887 1.00 96.50 172 VAL A O 1
ATOM 1343 N N . ARG A 1 173 ? -8.089 -0.506 1.355 1.00 95.75 173 ARG A N 1
ATOM 1344 C CA . ARG A 1 173 ? -8.299 -0.277 -0.088 1.00 95.75 173 ARG A CA 1
ATOM 1345 C C . ARG A 1 173 ? -8.520 -1.565 -0.873 1.00 95.75 173 ARG A C 1
ATOM 1347 O O . ARG A 1 173 ? -9.388 -1.554 -1.733 1.00 95.75 173 ARG A O 1
ATOM 1354 N N . ILE A 1 174 ? -7.777 -2.622 -0.557 1.00 96.12 174 ILE A N 1
ATOM 1355 C CA . ILE A 1 174 ? -7.796 -3.908 -1.269 1.00 96.12 174 ILE A CA 1
ATOM 1356 C C . ILE A 1 174 ? -8.967 -4.775 -0.785 1.00 96.12 174 ILE A C 1
ATOM 1358 O O . ILE A 1 174 ? -9.655 -5.384 -1.596 1.00 96.12 174 ILE A O 1
ATOM 1362 N N . TRP A 1 175 ? -9.240 -4.799 0.526 1.00 96.06 175 TRP A N 1
ATOM 1363 C CA . TRP A 1 175 ? -10.237 -5.706 1.125 1.00 96.06 175 TRP A CA 1
ATOM 1364 C C . TRP A 1 175 ? -11.359 -4.995 1.891 1.00 96.06 175 TRP A C 1
ATOM 1366 O O . TRP A 1 175 ? -12.183 -5.646 2.524 1.00 96.06 175 TRP A O 1
ATOM 1376 N N . ALA A 1 176 ? -11.399 -3.659 1.864 1.00 95.81 176 ALA A N 1
ATOM 1377 C CA . ALA A 1 176 ? -12.432 -2.850 2.520 1.00 95.81 176 ALA A CA 1
ATOM 1378 C C . ALA A 1 176 ? -12.607 -3.104 4.037 1.00 95.81 176 ALA A C 1
ATOM 1380 O O . ALA A 1 176 ? -13.702 -2.937 4.579 1.00 95.81 176 ALA A O 1
ATOM 1381 N N . TYR A 1 177 ? -11.528 -3.454 4.749 1.00 96.62 177 TYR A N 1
ATOM 1382 C CA . TYR A 1 177 ? -11.571 -3.622 6.206 1.00 96.62 177 TYR A CA 1
ATOM 1383 C C . TYR A 1 177 ? -12.042 -2.360 6.942 1.00 96.62 177 TYR A C 1
ATOM 1385 O O . TYR A 1 177 ? -11.620 -1.241 6.642 1.00 96.62 177 TYR A O 1
ATOM 1393 N N . LYS A 1 178 ? -12.842 -2.559 7.995 1.00 96.88 178 LYS A N 1
ATOM 1394 C CA . LYS A 1 178 ? -13.211 -1.521 8.968 1.00 96.88 178 LYS A CA 1
ATOM 1395 C C . LYS A 1 178 ? -12.293 -1.616 10.186 1.00 96.88 178 LYS A C 1
ATOM 1397 O O . LYS A 1 178 ? -12.550 -2.400 11.092 1.00 96.88 178 LYS A O 1
ATOM 1402 N N . LEU A 1 179 ? -11.224 -0.824 10.198 1.00 97.44 179 LEU A N 1
ATOM 1403 C CA . LEU A 1 179 ? -10.220 -0.861 11.266 1.00 97.44 179 LEU A CA 1
ATOM 1404 C C . LEU A 1 179 ? -10.550 0.129 12.392 1.00 97.44 179 LEU A C 1
ATOM 1406 O O . LEU A 1 179 ? -10.877 1.292 12.142 1.00 97.44 179 LEU A O 1
ATOM 1410 N N . ALA A 1 180 ? -10.436 -0.320 13.638 1.00 97.88 180 ALA A N 1
ATOM 1411 C CA . ALA A 1 180 ? -10.579 0.502 14.831 1.00 97.88 180 ALA A CA 1
ATOM 1412 C C . ALA A 1 180 ? -9.307 1.318 15.104 1.00 97.88 180 ALA A C 1
ATOM 1414 O O . ALA A 1 180 ? -8.183 0.905 14.800 1.00 97.88 180 ALA A O 1
ATOM 1415 N N . CYS A 1 181 ? -9.482 2.497 15.698 1.00 97.62 181 CYS A N 1
ATOM 1416 C CA . CYS A 1 181 ? -8.371 3.344 16.101 1.00 97.62 181 CYS A CA 1
ATOM 1417 C C . CYS A 1 181 ? -7.554 2.671 17.219 1.00 97.62 181 CYS A C 1
ATOM 1419 O O . CYS A 1 181 ? -8.128 2.331 18.250 1.00 97.62 181 CYS A O 1
ATOM 1421 N N . PRO A 1 182 ? -6.219 2.560 17.088 1.00 96.06 182 PRO A N 1
ATOM 1422 C CA . PRO A 1 182 ? -5.377 1.944 18.116 1.00 96.06 182 PRO A CA 1
ATOM 1423 C C . PRO A 1 182 ? -5.094 2.873 19.310 1.00 96.06 182 PRO A C 1
ATOM 1425 O O . PRO A 1 182 ? -4.316 2.537 20.196 1.00 96.06 182 PRO A O 1
ATOM 1428 N N . GLN A 1 183 ? -5.649 4.089 19.332 1.00 96.19 183 GLN A N 1
ATOM 1429 C CA . GLN A 1 183 ? -5.455 5.012 20.448 1.00 96.19 183 GLN A CA 1
ATOM 1430 C C . GLN A 1 183 ? -6.283 4.562 21.655 1.00 96.19 183 GLN A C 1
ATOM 1432 O O . GLN A 1 183 ? -7.504 4.459 21.550 1.00 96.19 183 GLN A O 1
ATOM 1437 N N . SER A 1 184 ? -5.629 4.376 22.806 1.00 95.44 184 SER A N 1
ATOM 1438 C CA . SER A 1 184 ? -6.311 4.052 24.065 1.00 95.44 184 SER A CA 1
ATOM 1439 C C . SER A 1 184 ? -7.444 5.044 24.357 1.00 95.44 184 SER A C 1
ATOM 1441 O O . SER A 1 184 ? -7.284 6.254 24.182 1.00 95.44 184 SER A O 1
ATOM 1443 N N . GLY A 1 185 ? -8.616 4.526 24.732 1.00 95.50 185 GLY A N 1
ATOM 1444 C CA . GLY A 1 185 ? -9.827 5.315 24.989 1.00 95.50 185 GLY A CA 1
ATOM 1445 C C . GLY A 1 185 ? -10.546 5.854 23.743 1.00 95.50 185 GLY A C 1
ATOM 1446 O O . GLY A 1 185 ? -11.663 6.361 23.856 1.00 95.50 185 GLY A O 1
ATOM 1447 N N . CYS A 1 186 ? -9.980 5.728 22.538 1.00 97.38 186 CYS A N 1
ATOM 1448 C CA . CYS A 1 186 ? -10.635 6.180 21.314 1.00 97.38 186 CYS A CA 1
ATOM 1449 C C . CYS A 1 186 ? -11.509 5.078 20.702 1.00 97.38 186 CYS A C 1
ATOM 1451 O O . CYS A 1 186 ? -11.026 4.009 20.352 1.00 97.38 186 CYS A O 1
ATOM 1453 N N . ARG A 1 187 ? -12.795 5.372 20.472 1.00 96.31 187 ARG A N 1
ATOM 1454 C CA . ARG A 1 187 ? -13.743 4.476 19.772 1.00 96.31 187 ARG A CA 1
ATOM 1455 C C . ARG A 1 187 ? -13.962 4.862 18.303 1.00 96.31 187 ARG A C 1
ATOM 1457 O O . ARG A 1 187 ? -15.059 4.721 17.769 1.00 96.31 187 ARG A O 1
ATOM 1464 N N . GLY A 1 188 ? -12.959 5.480 17.683 1.00 97.00 188 GLY A N 1
ATOM 1465 C CA . GLY A 1 188 ? -13.027 5.916 16.289 1.00 97.00 188 GLY A CA 1
ATOM 1466 C C . GLY A 1 188 ? -12.689 4.802 15.302 1.00 97.00 188 GLY A C 1
ATOM 1467 O O . GLY A 1 188 ? -11.988 3.853 15.643 1.00 97.00 188 GLY A O 1
ATOM 1468 N N . THR A 1 189 ? -13.143 4.961 14.061 1.00 97.50 189 THR A N 1
ATOM 1469 C CA . THR A 1 189 ? -12.776 4.103 12.926 1.00 97.50 189 THR A CA 1
ATOM 1470 C C . THR A 1 189 ? -11.754 4.823 12.053 1.00 97.50 189 THR A C 1
ATOM 1472 O O . THR A 1 189 ? -11.773 6.054 11.928 1.00 97.50 189 THR A O 1
ATOM 1475 N N . LEU A 1 190 ? -10.841 4.054 11.474 1.00 98.00 190 LEU A N 1
ATOM 1476 C CA . LEU A 1 190 ? -9.826 4.542 10.558 1.00 98.00 190 LEU A CA 1
ATOM 1477 C C . LEU A 1 190 ? -10.378 4.667 9.137 1.00 98.00 190 LEU A C 1
ATOM 1479 O O . LEU A 1 190 ? -11.066 3.779 8.640 1.00 98.00 190 LEU A O 1
ATOM 1483 N N . CYS A 1 191 ? -10.038 5.772 8.485 1.00 96.75 191 CYS A N 1
ATOM 1484 C CA . CYS A 1 191 ? -10.372 6.069 7.099 1.00 96.75 191 CYS A CA 1
ATOM 1485 C C . CYS A 1 191 ? -9.098 6.176 6.255 1.00 96.75 191 CYS A C 1
ATOM 1487 O O . CYS A 1 191 ? -8.014 6.466 6.765 1.00 96.75 191 CYS A O 1
ATOM 1489 N N . LYS A 1 192 ? -9.244 5.972 4.944 1.00 95.62 192 LYS A N 1
ATOM 1490 C CA . LYS A 1 192 ? -8.170 6.114 3.953 1.00 95.62 192 LYS A CA 1
ATOM 1491 C C . LYS A 1 192 ? -7.623 7.550 3.987 1.00 95.62 192 LYS A C 1
ATOM 1493 O O . LYS A 1 192 ? -8.368 8.480 3.703 1.00 95.62 192 LYS A O 1
ATOM 1498 N N . ALA A 1 193 ? -6.333 7.727 4.277 1.00 95.06 193 ALA A N 1
ATOM 1499 C CA . ALA A 1 193 ? -5.679 9.043 4.380 1.00 95.06 193 ALA A CA 1
ATOM 1500 C C . ALA A 1 193 ? -4.502 9.230 3.402 1.00 95.06 193 ALA A C 1
ATOM 1502 O O . ALA A 1 193 ? -3.727 10.177 3.516 1.00 95.06 193 ALA A O 1
ATOM 1503 N N . GLY A 1 194 ? -4.370 8.325 2.431 1.00 92.94 194 GLY A N 1
ATOM 1504 C CA . GLY A 1 194 ? -3.381 8.403 1.355 1.00 92.94 194 GLY A CA 1
ATOM 1505 C C . GLY A 1 194 ? -2.352 7.282 1.420 1.00 92.94 194 GLY A C 1
ATOM 1506 O O . GLY A 1 194 ? -2.623 6.209 1.961 1.00 92.94 194 GLY A O 1
ATOM 1507 N N . LEU A 1 195 ? -1.190 7.526 0.824 1.00 93.81 195 LEU A N 1
ATOM 1508 C CA . LEU A 1 195 ? -0.055 6.608 0.818 1.00 93.81 195 LEU A CA 1
ATOM 1509 C C . LEU A 1 195 ? 0.920 6.979 1.926 1.00 93.81 195 LEU A C 1
ATOM 1511 O O . LEU A 1 195 ? 1.140 8.157 2.212 1.00 93.81 195 LEU A O 1
ATOM 1515 N N . TYR A 1 196 ? 1.535 5.975 2.541 1.00 93.25 196 TYR A N 1
ATOM 1516 C CA . TYR A 1 196 ? 2.635 6.229 3.452 1.00 93.25 196 TYR A CA 1
ATOM 1517 C C . TYR A 1 196 ? 3.829 6.771 2.674 1.00 93.25 196 TYR A C 1
ATOM 1519 O O . TYR A 1 196 ? 4.163 6.283 1.596 1.00 93.25 196 TYR A O 1
ATOM 1527 N N . LYS A 1 197 ? 4.491 7.779 3.240 1.00 91.25 197 LYS A N 1
ATOM 1528 C CA . LYS A 1 197 ? 5.551 8.519 2.548 1.00 91.25 197 LYS A CA 1
ATOM 1529 C C . LYS A 1 197 ? 6.770 7.673 2.178 1.00 91.25 197 LYS A C 1
ATOM 1531 O O . LYS A 1 197 ? 7.512 8.058 1.295 1.00 91.25 197 LYS A O 1
ATOM 1536 N N . THR A 1 198 ? 6.991 6.553 2.856 1.00 90.94 198 THR A N 1
ATOM 1537 C CA . THR A 1 198 ? 8.183 5.724 2.657 1.00 90.94 198 THR A CA 1
ATOM 1538 C C . THR A 1 198 ? 7.803 4.401 2.019 1.00 90.94 198 THR A C 1
ATOM 1540 O O . THR A 1 198 ? 7.037 3.636 2.610 1.00 90.94 198 THR A O 1
ATOM 1543 N N . ILE A 1 199 ? 8.408 4.120 0.870 1.00 92.62 199 ILE A N 1
ATOM 1544 C CA . ILE A 1 199 ? 8.525 2.776 0.314 1.00 92.62 199 ILE A CA 1
ATOM 1545 C C . ILE A 1 199 ? 9.766 2.110 0.919 1.00 92.62 199 ILE A C 1
ATOM 1547 O O . ILE A 1 199 ? 10.802 2.750 1.088 1.00 92.62 199 ILE A O 1
ATOM 1551 N N . ARG A 1 200 ? 9.645 0.858 1.357 1.00 91.62 200 ARG A N 1
ATOM 1552 C CA . ARG A 1 200 ? 10.714 0.147 2.071 1.00 91.62 200 ARG A CA 1
ATOM 1553 C C . ARG A 1 200 ? 11.274 -0.963 1.212 1.00 91.62 200 ARG A C 1
ATOM 1555 O O . ARG A 1 200 ? 10.511 -1.668 0.574 1.00 91.62 200 ARG A O 1
ATOM 1562 N N . ARG A 1 201 ? 12.584 -1.166 1.276 1.00 91.81 201 ARG A N 1
ATOM 1563 C CA . ARG A 1 201 ? 13.208 -2.402 0.816 1.00 91.81 201 ARG A CA 1
ATOM 1564 C C . ARG A 1 201 ? 13.122 -3.434 1.937 1.00 91.81 201 ARG A C 1
ATOM 1566 O O . ARG A 1 201 ? 13.508 -3.130 3.066 1.00 91.81 201 ARG A O 1
ATOM 1573 N N . VAL A 1 202 ? 12.584 -4.609 1.637 1.00 92.00 202 VAL A N 1
ATOM 1574 C CA . VAL A 1 202 ? 12.471 -5.733 2.569 1.00 92.00 202 VAL A CA 1
ATOM 1575 C C . VAL A 1 202 ? 13.290 -6.890 2.019 1.00 92.00 202 VAL A C 1
ATOM 1577 O O . VAL A 1 202 ? 13.195 -7.197 0.832 1.00 92.00 202 VAL A O 1
ATOM 1580 N N . LEU A 1 203 ? 14.126 -7.476 2.873 1.00 90.25 203 LEU A N 1
ATOM 1581 C CA . LEU A 1 203 ? 14.883 -8.684 2.570 1.00 90.25 203 LEU A CA 1
ATOM 1582 C C . LEU A 1 203 ? 14.042 -9.897 2.977 1.00 90.25 203 LEU A C 1
ATOM 1584 O O . LEU A 1 203 ? 13.528 -9.934 4.094 1.00 90.25 203 LEU A O 1
ATOM 1588 N N . ASP A 1 204 ? 13.895 -10.835 2.055 1.00 87.44 204 ASP A N 1
ATOM 1589 C CA . ASP A 1 204 ? 13.266 -12.142 2.225 1.00 87.44 204 ASP A CA 1
ATOM 1590 C C . ASP A 1 204 ? 14.342 -13.237 2.114 1.00 87.44 204 ASP A C 1
ATOM 1592 O O . ASP A 1 204 ? 15.502 -12.930 1.833 1.00 87.44 204 ASP A O 1
ATOM 1596 N N . ILE A 1 205 ? 13.965 -14.501 2.317 1.00 85.75 205 ILE A N 1
ATOM 1597 C CA . ILE A 1 205 ? 14.881 -15.654 2.271 1.00 85.75 205 ILE A CA 1
ATOM 1598 C C . ILE A 1 205 ? 15.596 -15.730 0.917 1.00 85.75 205 ILE A C 1
ATOM 1600 O O . ILE A 1 205 ? 16.822 -15.783 0.865 1.00 85.75 205 ILE A O 1
ATOM 1604 N N . ASP A 1 206 ? 14.835 -15.669 -0.176 1.00 83.81 206 ASP A N 1
ATOM 1605 C CA . ASP A 1 206 ? 15.387 -15.906 -1.514 1.00 83.81 206 ASP A CA 1
ATOM 1606 C C . ASP A 1 206 ? 15.706 -14.610 -2.266 1.00 83.81 206 ASP A C 1
ATOM 1608 O O . ASP A 1 206 ? 16.458 -14.608 -3.242 1.00 83.81 206 ASP A O 1
ATOM 1612 N N . ARG A 1 207 ? 15.056 -13.498 -1.895 1.00 86.94 207 ARG A N 1
ATOM 1613 C CA . ARG A 1 207 ? 15.012 -12.261 -2.694 1.00 86.94 207 ARG A CA 1
ATOM 1614 C C . ARG A 1 207 ? 14.781 -11.041 -1.813 1.00 86.94 207 ARG A C 1
ATOM 1616 O O . ARG A 1 207 ? 14.477 -11.146 -0.636 1.00 86.94 207 ARG A O 1
ATOM 1623 N N . TRP A 1 208 ? 14.852 -9.850 -2.394 1.00 90.50 208 TRP A N 1
ATOM 1624 C CA . TRP A 1 208 ? 14.329 -8.640 -1.761 1.00 90.50 208 TRP A CA 1
ATOM 1625 C C . TRP A 1 208 ? 13.164 -8.078 -2.579 1.00 90.50 208 TRP A C 1
ATOM 1627 O O . TRP A 1 208 ? 13.103 -8.257 -3.796 1.00 90.50 208 TRP A O 1
ATOM 1637 N N . TYR A 1 209 ? 12.251 -7.374 -1.917 1.00 94.00 209 TYR A N 1
ATOM 1638 C CA . TYR A 1 209 ? 11.111 -6.709 -2.551 1.00 94.00 209 TYR A CA 1
ATOM 1639 C C . TYR A 1 209 ? 10.915 -5.294 -2.005 1.00 94.00 209 TYR A C 1
ATOM 1641 O O . TYR A 1 209 ? 11.448 -4.914 -0.957 1.00 94.00 209 TYR A O 1
ATOM 1649 N N . LEU A 1 210 ? 10.153 -4.489 -2.740 1.00 94.81 210 LEU A N 1
ATOM 1650 C CA . LEU A 1 210 ? 9.688 -3.189 -2.277 1.00 94.81 210 LEU A CA 1
ATOM 1651 C C . LEU A 1 210 ? 8.362 -3.353 -1.547 1.00 94.81 210 LEU A C 1
ATOM 1653 O O . LEU A 1 210 ? 7.499 -4.107 -1.973 1.00 94.81 210 LEU A O 1
ATOM 1657 N N . MET A 1 211 ? 8.169 -2.611 -0.468 1.00 95.50 211 MET A N 1
ATOM 1658 C CA . MET A 1 211 ? 6.944 -2.597 0.311 1.00 95.50 211 MET A CA 1
ATOM 1659 C C . MET A 1 211 ? 6.399 -1.175 0.404 1.00 95.50 211 MET A C 1
ATOM 1661 O O . MET A 1 211 ? 7.036 -0.285 0.975 1.00 95.50 211 MET A O 1
ATOM 1665 N N . ALA A 1 212 ? 5.173 -0.990 -0.071 1.00 95.56 212 ALA A N 1
ATOM 1666 C CA . ALA A 1 212 ? 4.381 0.215 0.117 1.00 95.56 212 ALA A CA 1
ATOM 1667 C C . ALA A 1 212 ? 3.194 -0.068 1.047 1.00 95.56 212 ALA A C 1
ATOM 1669 O O . ALA A 1 212 ? 2.681 -1.180 1.111 1.00 95.56 212 ALA A O 1
ATOM 1670 N N . THR A 1 213 ? 2.740 0.944 1.786 1.00 95.56 213 THR A N 1
ATOM 1671 C CA . THR A 1 213 ? 1.596 0.814 2.700 1.00 95.56 213 THR A CA 1
ATOM 1672 C C . THR A 1 213 ? 0.695 2.033 2.596 1.00 95.56 213 THR A C 1
ATOM 1674 O O . THR A 1 213 ? 1.163 3.141 2.324 1.00 95.56 213 THR A O 1
ATOM 1677 N N . GLU A 1 214 ? -0.599 1.859 2.847 1.00 95.44 214 GLU A N 1
ATOM 1678 C CA . GLU A 1 214 ? -1.493 3.006 3.007 1.00 95.44 214 GLU A CA 1
ATOM 1679 C C . GLU A 1 214 ? -1.264 3.725 4.340 1.00 95.44 214 GLU A C 1
ATOM 1681 O O . GLU A 1 214 ? -0.773 3.150 5.320 1.00 95.44 214 GLU A O 1
ATOM 1686 N N . TYR A 1 215 ? -1.641 4.998 4.360 1.00 96.06 215 TYR A N 1
ATOM 1687 C CA . TYR A 1 215 ? -1.767 5.794 5.566 1.00 96.06 215 TYR A CA 1
ATOM 1688 C C . TYR A 1 215 ? -3.245 5.952 5.899 1.00 96.06 215 TYR A C 1
ATOM 1690 O O . TYR A 1 215 ? -4.070 6.195 5.014 1.00 96.06 215 TYR A O 1
ATOM 1698 N N . LEU A 1 216 ? -3.574 5.797 7.174 1.00 97.56 216 LEU A N 1
ATOM 1699 C CA . LEU A 1 216 ? -4.935 5.842 7.679 1.00 97.56 216 LEU A CA 1
ATOM 1700 C C . LEU A 1 216 ? -5.061 6.929 8.738 1.00 97.56 216 LEU A C 1
ATOM 1702 O O . LEU A 1 216 ? -4.123 7.174 9.493 1.00 97.56 216 LEU A O 1
ATOM 1706 N N . GLU A 1 217 ? -6.230 7.552 8.817 1.00 97.94 217 GLU A N 1
ATOM 1707 C CA . GLU A 1 217 ? -6.540 8.587 9.801 1.00 97.94 217 GLU A CA 1
ATOM 1708 C C . GLU A 1 217 ? -7.801 8.219 10.576 1.00 97.94 217 GLU A C 1
ATOM 1710 O O . GLU A 1 217 ? -8.808 7.803 10.004 1.00 97.94 217 GLU A O 1
ATOM 1715 N N . CYS A 1 218 ? -7.760 8.380 11.897 1.00 98.12 218 CYS A N 1
ATOM 1716 C CA . CYS A 1 218 ? -8.941 8.225 12.732 1.00 98.12 218 CYS A CA 1
ATOM 1717 C C . CYS A 1 218 ? -9.907 9.393 12.534 1.00 98.12 218 CYS A C 1
ATOM 1719 O O . CYS A 1 218 ? -9.555 10.543 12.796 1.00 98.12 218 CYS A O 1
ATOM 1721 N N . GLY A 1 219 ? -11.165 9.093 12.203 1.00 97.06 219 GLY A N 1
ATOM 1722 C CA . GLY A 1 219 ? -12.195 10.122 12.044 1.00 97.06 219 GLY A CA 1
ATOM 1723 C C . GLY A 1 219 ? -12.439 10.963 13.306 1.00 97.06 219 GLY A C 1
ATOM 1724 O O . GLY A 1 219 ? -12.790 12.136 13.181 1.00 97.06 219 GLY A O 1
ATOM 1725 N N . ARG A 1 220 ? -12.200 10.392 14.502 1.00 97.50 220 ARG A N 1
ATOM 1726 C CA . ARG A 1 220 ? -12.442 11.036 15.808 1.00 97.50 220 ARG A CA 1
ATOM 1727 C C . ARG A 1 220 ? -11.231 11.795 16.349 1.00 97.50 220 ARG A C 1
ATOM 1729 O O . ARG A 1 220 ? -11.290 13.006 16.486 1.00 97.50 220 ARG A O 1
ATOM 1736 N N . CYS A 1 221 ? -10.136 11.099 16.666 1.00 97.31 221 CYS A N 1
ATOM 1737 C CA . CYS A 1 221 ? -8.966 11.715 17.309 1.00 97.31 221 CYS A CA 1
ATOM 1738 C C . CYS A 1 221 ? -7.914 12.242 16.323 1.00 97.31 221 CYS A C 1
ATOM 1740 O O . CYS A 1 221 ? -6.864 12.702 16.757 1.00 97.31 221 CYS A O 1
ATOM 1742 N N . LYS A 1 222 ? -8.146 12.113 15.007 1.00 96.94 222 LYS A N 1
ATOM 1743 C CA . LYS A 1 222 ? -7.230 12.538 13.930 1.00 96.94 222 LYS A CA 1
ATOM 1744 C C . LYS A 1 222 ? -5.839 11.893 13.957 1.00 96.94 222 LYS A C 1
ATOM 1746 O O . LYS A 1 222 ? -4.965 12.266 13.178 1.00 96.94 222 LYS A O 1
ATOM 1751 N N . LYS A 1 223 ? -5.625 10.876 14.803 1.00 95.94 223 LYS A N 1
ATOM 1752 C CA . LYS A 1 223 ? -4.384 10.097 14.825 1.00 95.94 223 LYS A CA 1
ATOM 1753 C C . LYS A 1 223 ? -4.176 9.437 13.468 1.00 95.94 223 LYS A C 1
ATOM 1755 O O . LYS A 1 223 ? -5.063 8.731 12.979 1.00 95.94 223 LYS A O 1
ATOM 1760 N N . LYS A 1 224 ? -2.986 9.635 12.907 1.00 95.88 224 LYS A N 1
ATOM 1761 C CA . LYS A 1 224 ? -2.564 8.997 11.667 1.00 95.88 224 LYS A CA 1
ATOM 1762 C C . LYS A 1 224 ? -1.668 7.800 11.952 1.00 95.88 224 LYS A C 1
ATOM 1764 O O . LYS A 1 224 ? -0.762 7.875 12.779 1.00 95.88 224 LYS A O 1
ATOM 1769 N N . VAL A 1 225 ? -1.927 6.693 11.271 1.00 95.19 225 VAL A N 1
ATOM 1770 C CA . VAL A 1 225 ? -1.252 5.408 11.479 1.00 95.19 225 VAL A CA 1
ATOM 1771 C C . VAL A 1 225 ? -0.968 4.741 10.137 1.00 95.19 225 VAL A C 1
ATOM 1773 O O . VAL A 1 225 ? -1.730 4.879 9.182 1.00 95.19 225 VAL A O 1
ATOM 1776 N N . ALA A 1 226 ? 0.161 4.042 10.035 1.00 94.19 226 ALA A N 1
ATOM 1777 C CA . ALA A 1 226 ? 0.481 3.260 8.845 1.00 94.19 226 ALA A CA 1
ATOM 1778 C C . ALA A 1 226 ? -0.297 1.941 8.868 1.00 94.19 226 ALA A C 1
ATOM 1780 O O . ALA A 1 226 ? -0.316 1.283 9.904 1.00 94.19 226 ALA A O 1
ATOM 1781 N N . GLY A 1 227 ? -0.856 1.508 7.733 1.00 92.81 227 GLY A N 1
ATOM 1782 C CA . GLY A 1 227 ? -1.613 0.247 7.637 1.00 92.81 227 GLY A CA 1
ATOM 1783 C C . GLY A 1 227 ? -0.829 -0.995 8.091 1.00 92.81 227 GLY A C 1
ATOM 1784 O O . GLY A 1 227 ? -1.411 -1.982 8.528 1.00 92.81 227 GLY A O 1
ATOM 1785 N N . ARG A 1 228 ? 0.507 -0.926 8.041 1.00 92.31 228 ARG A N 1
ATOM 1786 C CA . ARG A 1 228 ? 1.439 -1.969 8.498 1.00 92.31 228 ARG A CA 1
ATOM 1787 C C . ARG A 1 228 ? 1.716 -1.999 10.011 1.00 92.31 228 ARG A C 1
ATOM 1789 O O . ARG A 1 228 ? 2.576 -2.762 10.439 1.00 92.31 228 ARG A O 1
ATOM 1796 N N . SER A 1 229 ? 1.116 -1.124 10.824 1.00 91.81 229 SER A N 1
ATOM 1797 C CA . SER A 1 229 ? 1.377 -1.133 12.273 1.00 91.81 229 SER A CA 1
ATOM 1798 C C . SER A 1 229 ? 0.815 -2.395 12.926 1.00 91.81 229 SER A C 1
ATOM 1800 O O . SER A 1 229 ? -0.276 -2.836 12.561 1.00 91.81 229 SER A O 1
ATOM 1802 N N . ARG A 1 230 ? 1.515 -2.926 13.937 1.00 91.62 230 ARG A N 1
ATOM 1803 C CA . ARG A 1 230 ? 1.142 -4.167 14.638 1.00 91.62 230 ARG A CA 1
ATOM 1804 C C . ARG A 1 230 ? -0.314 -4.168 15.112 1.00 91.62 230 ARG A C 1
ATOM 1806 O O . ARG A 1 230 ? -1.009 -5.149 14.878 1.00 91.62 230 ARG A O 1
ATOM 1813 N N . ASP A 1 231 ? -0.783 -3.056 15.678 1.00 93.12 231 ASP A N 1
ATOM 1814 C CA . ASP A 1 231 ? -2.156 -2.909 16.186 1.00 93.12 231 ASP A CA 1
ATOM 1815 C C . ASP A 1 231 ? -3.237 -2.979 15.100 1.00 93.12 231 ASP A C 1
ATOM 1817 O O . ASP A 1 231 ? -4.404 -3.196 15.407 1.00 93.12 231 ASP A O 1
ATOM 1821 N N . LEU A 1 232 ? -2.879 -2.740 13.834 1.00 94.75 232 LEU A N 1
ATOM 1822 C CA . LEU A 1 232 ? -3.808 -2.838 12.705 1.00 94.75 232 LEU A CA 1
ATOM 1823 C C . LEU A 1 232 ? -3.739 -4.205 12.045 1.00 94.75 232 LEU A C 1
ATOM 1825 O O . LEU A 1 232 ? -4.772 -4.783 11.731 1.00 94.75 232 LEU A O 1
ATOM 1829 N N . VAL A 1 233 ? -2.532 -4.752 11.895 1.00 94.62 233 VAL A N 1
ATOM 1830 C CA . VAL A 1 233 ? -2.325 -6.113 11.386 1.00 94.62 233 VAL A CA 1
ATOM 1831 C C . VAL A 1 233 ? -2.982 -7.151 12.312 1.00 94.62 233 VAL A C 1
ATOM 1833 O O . VAL A 1 233 ? -3.538 -8.143 11.842 1.00 94.62 233 VAL A O 1
ATOM 1836 N N . SER A 1 234 ? -3.000 -6.911 13.628 1.00 93.94 234 SER A N 1
ATOM 1837 C CA . SER A 1 234 ? -3.687 -7.779 14.593 1.00 93.94 234 SER A CA 1
ATOM 1838 C C . SER A 1 234 ? -5.215 -7.771 14.454 1.00 93.94 234 SER A C 1
ATOM 1840 O O . SER A 1 234 ? -5.843 -8.761 14.814 1.00 93.94 234 SER A O 1
ATOM 1842 N N . GLN A 1 235 ? -5.817 -6.719 13.891 1.00 96.19 235 GLN A N 1
ATOM 1843 C CA . GLN A 1 235 ? -7.270 -6.635 13.679 1.00 96.19 235 GLN A CA 1
ATOM 1844 C C . GLN A 1 235 ? -7.753 -7.402 12.441 1.00 96.19 235 GLN A C 1
ATOM 1846 O O . GLN A 1 235 ? -8.949 -7.659 12.317 1.00 96.19 235 GLN A O 1
ATOM 1851 N N . LEU A 1 236 ? -6.851 -7.756 11.522 1.00 96.50 236 LEU A N 1
ATOM 1852 C CA . LEU A 1 236 ? -7.195 -8.549 10.340 1.00 96.50 236 LEU A CA 1
ATOM 1853 C C . LEU A 1 236 ? -7.514 -9.993 10.733 1.00 96.50 236 LEU A C 1
ATOM 1855 O O . LEU A 1 236 ? -6.996 -10.491 11.734 1.00 96.50 236 LEU A O 1
ATOM 1859 N N . ASP A 1 237 ? -8.321 -10.686 9.932 1.00 96.56 237 ASP A N 1
ATOM 1860 C CA . ASP A 1 237 ? -8.510 -12.127 10.112 1.00 96.56 237 ASP A CA 1
ATOM 1861 C C . ASP A 1 237 ? -7.224 -12.902 9.782 1.00 96.56 237 ASP A C 1
ATOM 1863 O O . ASP A 1 237 ? -6.292 -12.381 9.162 1.00 96.56 237 ASP A O 1
ATOM 1867 N N . ALA A 1 238 ? -7.159 -14.163 10.216 1.00 95.75 238 ALA A N 1
ATOM 1868 C CA . ALA A 1 238 ? -5.960 -14.982 10.076 1.00 95.75 238 ALA A CA 1
ATOM 1869 C C . ALA A 1 238 ? -5.496 -15.116 8.615 1.00 95.75 238 ALA A C 1
ATOM 1871 O O . ALA A 1 238 ? -4.302 -15.000 8.349 1.00 95.75 238 ALA A O 1
ATOM 1872 N N . ARG A 1 239 ? -6.425 -15.280 7.662 1.00 95.50 239 ARG A N 1
ATOM 1873 C CA . ARG A 1 239 ? -6.098 -15.476 6.243 1.00 95.50 239 ARG A CA 1
ATOM 1874 C C . ARG A 1 239 ? -5.382 -14.261 5.663 1.00 95.50 239 ARG A C 1
ATOM 1876 O O . ARG A 1 239 ? -4.420 -14.421 4.917 1.00 95.50 239 ARG A O 1
ATOM 1883 N N . HIS A 1 240 ? -5.841 -13.056 5.983 1.00 95.75 240 HIS A N 1
ATOM 1884 C CA . HIS A 1 240 ? -5.214 -11.828 5.492 1.00 95.75 240 HIS A CA 1
ATOM 1885 C C . HIS A 1 240 ? -3.965 -11.459 6.288 1.00 95.75 240 HIS A C 1
ATOM 1887 O O . HIS A 1 240 ? -2.989 -10.980 5.714 1.00 95.75 240 HIS A O 1
ATOM 1893 N N . ARG A 1 241 ? -3.946 -11.737 7.595 1.00 94.38 241 ARG A N 1
ATOM 1894 C CA . ARG A 1 241 ? -2.763 -11.524 8.433 1.00 94.38 241 ARG A CA 1
ATOM 1895 C C . ARG A 1 241 ? -1.571 -12.362 7.963 1.00 94.38 241 ARG A C 1
ATOM 1897 O O . ARG A 1 241 ? -0.465 -11.838 7.907 1.00 94.38 241 ARG A O 1
ATOM 1904 N N . CYS A 1 242 ? -1.800 -13.616 7.572 1.00 92.81 242 CYS A N 1
ATOM 1905 C CA . CYS A 1 242 ? -0.764 -14.503 7.030 1.00 92.81 242 CYS A CA 1
ATOM 1906 C C . CYS A 1 242 ? -0.217 -14.057 5.664 1.00 92.81 242 CYS A C 1
ATOM 1908 O O . CYS A 1 242 ? 0.840 -14.525 5.263 1.00 92.81 242 CYS A O 1
ATOM 1910 N N . GLN A 1 243 ? -0.893 -13.144 4.958 1.00 93.75 243 GLN A N 1
ATOM 1911 C CA . GLN A 1 243 ? -0.366 -12.556 3.722 1.00 93.75 243 GLN A CA 1
ATOM 1912 C C . GLN A 1 243 ? 0.632 -11.425 3.981 1.00 93.75 243 GLN A C 1
ATOM 1914 O O . GLN A 1 243 ? 1.198 -10.916 3.019 1.00 93.75 243 GLN A O 1
ATOM 1919 N N . PHE A 1 244 ? 0.827 -10.991 5.233 1.00 92.75 244 PHE A N 1
ATOM 1920 C CA . PHE A 1 244 ? 1.817 -9.975 5.574 1.00 92.75 244 PHE A CA 1
ATOM 1921 C C . PHE A 1 244 ? 3.211 -10.613 5.719 1.00 92.75 244 PHE A C 1
ATOM 1923 O O . PHE A 1 244 ? 3.456 -11.306 6.704 1.00 92.75 244 PHE A O 1
ATOM 1930 N N . PRO A 1 245 ? 4.142 -10.374 4.782 1.00 85.38 245 PRO A N 1
ATOM 1931 C CA . PRO A 1 245 ? 5.386 -11.131 4.655 1.00 85.38 245 PRO A CA 1
ATOM 1932 C C . PRO A 1 245 ? 6.523 -10.603 5.538 1.00 85.38 245 PRO A C 1
ATOM 1934 O O . PRO A 1 245 ? 7.635 -11.112 5.473 1.00 85.38 245 PRO A O 1
ATOM 1937 N N . ALA A 1 246 ? 6.298 -9.543 6.319 1.00 85.12 246 ALA A N 1
ATOM 1938 C CA . ALA A 1 246 ? 7.376 -8.820 6.982 1.00 85.12 246 ALA A CA 1
ATOM 1939 C C . ALA A 1 246 ? 7.172 -8.732 8.494 1.00 85.12 246 ALA A C 1
ATOM 1941 O O . ALA A 1 246 ? 6.121 -8.312 8.975 1.00 85.12 246 ALA A O 1
ATOM 1942 N N . ILE A 1 247 ? 8.227 -9.001 9.260 1.00 79.56 247 ILE A N 1
ATOM 1943 C CA . ILE A 1 247 ? 8.317 -8.558 10.652 1.00 79.56 247 ILE A CA 1
ATOM 1944 C C . ILE A 1 247 ? 9.069 -7.235 10.651 1.00 79.56 247 ILE A C 1
ATOM 1946 O O . ILE A 1 247 ? 10.236 -7.146 10.281 1.00 79.56 247 ILE A O 1
ATOM 1950 N N . LEU A 1 248 ? 8.375 -6.174 11.041 1.00 71.94 248 LEU A N 1
ATOM 1951 C CA . LEU A 1 248 ? 8.938 -4.834 11.040 1.00 71.94 248 LEU A CA 1
ATOM 1952 C C . LE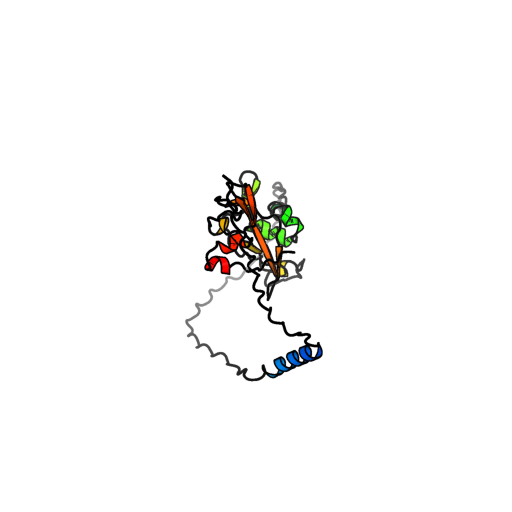U A 1 248 ? 9.493 -4.540 12.425 1.00 71.94 248 LEU A C 1
ATOM 1954 O O . LEU A 1 248 ? 8.754 -4.125 13.318 1.00 71.94 248 LEU A O 1
ATOM 1958 N N . THR A 1 249 ? 10.792 -4.744 12.599 1.00 63.91 249 THR A N 1
ATOM 1959 C CA . THR A 1 249 ? 11.498 -4.241 13.773 1.00 63.91 249 THR A CA 1
ATOM 1960 C C . THR A 1 249 ? 11.636 -2.722 13.644 1.00 63.91 249 THR A C 1
ATOM 1962 O O . THR A 1 249 ? 11.956 -2.179 12.580 1.00 63.91 249 THR A O 1
ATOM 1965 N N . TYR A 1 250 ? 11.280 -2.003 14.708 1.00 56.47 250 TYR A N 1
ATOM 1966 C CA . TYR A 1 250 ? 11.615 -0.587 14.809 1.00 56.47 250 TYR A CA 1
ATOM 1967 C C . TYR A 1 250 ? 13.126 -0.474 15.033 1.00 56.47 250 TYR A C 1
ATOM 1969 O O . TYR A 1 250 ? 13.714 -1.332 15.688 1.00 56.47 250 TYR A O 1
ATOM 1977 N N . LYS A 1 251 ? 13.734 0.561 14.453 1.00 44.72 251 LYS A N 1
ATOM 1978 C CA . LYS A 1 251 ? 15.005 1.078 14.957 1.00 44.72 251 LYS A CA 1
ATOM 1979 C C . LYS A 1 251 ? 14.691 2.053 16.077 1.00 44.72 251 LYS A C 1
ATOM 1981 O O . LYS A 1 251 ? 13.690 2.790 15.896 1.00 44.72 251 LYS A O 1
#

InterPro domains:
  IPR046616 Domain of unknown function DUF6729 [PF20499] (107-251)

Secondary structure (DSSP, 8-state):
-----PPPPP----PPPPPPPP-----HHHHHHHHHHHHTSS-S-----PPPPPPPPPP-PPPPPPPPPPP------------------PPP--HHHHHHTTS-HHHHTTS-HHHHHHHHHHHEEE-TTS-EEE-SS--SEEPPPPPPS--SS--S-SHHHH---EEEE-HHHHS---PBP-STT--PBEEEEEE-S--EEEE-SS-EEEEEEEEEEETTT--EEETTSHHHHTTS-HHHHTT--------

pLDDT: mean 72.41, std 24.38, range [29.33, 98.12]

Radius of gyration: 33.79 Å; Cα contacts (8 Å, |Δi|>4): 239; chains: 1; bounding box: 51×62×137 Å

Organism: Oncorhynchus mykiss (NCBI:txid8022)

Foldseek 3Di:
DDDDDDDDDDDDDDDDDDDDDDDPPPDPVNVVVVVVVVVVPPPDDDDDDDDDDDDDDDDDDDDDDDDDDDDDDDDDDDDDDDDDDPPPPPPPDPLLVLQLQLDDPLASVVDDSLRSRQCSVPQWDQDPVRHIDGDQQDDQKDDGDADDPDDPDPDPDCVNVVDAMEGEAECCRNPVDFFADPDPPDRFTKDFPAWDSDWDWADDPPGIHIYTWTWIATPPPRDIDTCPDPSNLVPDDPVVNVVPRDDDDDD

Solvent-accessible surface area (backbone atoms only — not comparable to full-atom values): 16876 Å² total; per-residue (Å²): 141,88,80,92,79,84,86,81,83,86,83,80,82,86,80,78,85,77,82,83,77,80,88,80,81,77,51,74,70,57,56,56,50,58,57,57,62,58,71,71,71,80,76,84,86,85,77,86,79,78,82,80,84,78,81,86,79,82,87,76,85,84,80,80,87,82,86,83,85,84,88,86,82,92,80,92,80,83,90,83,89,80,93,68,85,80,73,79,75,68,74,76,74,63,72,55,65,64,16,45,70,36,44,60,70,61,40,55,83,76,43,54,72,67,53,32,32,55,50,14,57,70,45,31,42,66,46,98,84,68,47,60,40,74,59,80,89,55,65,50,73,45,76,54,78,77,57,74,96,74,72,99,56,86,69,96,59,70,58,55,79,67,62,51,38,40,38,44,44,34,60,55,73,60,68,62,53,86,45,70,37,83,52,87,95,48,91,26,48,45,41,90,62,54,70,41,62,60,62,40,84,43,82,54,97,92,49,58,34,38,37,40,32,27,20,29,28,18,78,67,81,62,52,71,45,54,49,78,38,68,76,51,46,68,70,46,55,71,77,63,40,71,69,59,92,70,86,82,76,82,132

Mean predicted aligned error: 18.62 Å